Protein AF-A0A7C9PM73-F1 (afdb_monomer)

Foldseek 3Di:
DDDDDDDDPDDDDDPPDDDPPVRVCVVVVHDDDPDDDDPDPDDPDDDDPDDDDDDDDDDDDDDDDDPPPDPPPDPPPPDPVVLVVLVVLQVVLLVVLVVCLVVLLVCLQQVLVNCQVVCVVVVHDRDPCSVVSNVLSVVLNVLSVVLSVVLVVQLVVQVVVVHRRNCSSVVSVVSSVVVNVVSVVVCCVVDPVVVVVLVVDPPNDD

Structure (mmCIF, N/CA/C/O backbone):
data_AF-A0A7C9PM73-F1
#
_entry.id   AF-A0A7C9PM73-F1
#
loop_
_atom_site.group_PDB
_atom_site.id
_atom_site.type_symbol
_atom_site.label_atom_id
_atom_site.label_alt_id
_atom_site.label_comp_id
_atom_site.label_asym_id
_atom_site.label_entity_id
_atom_site.label_seq_id
_atom_site.pdbx_PDB_ins_code
_atom_site.Cartn_x
_atom_site.Cartn_y
_atom_site.Cartn_z
_atom_site.occupancy
_atom_site.B_iso_or_equiv
_atom_site.auth_seq_id
_atom_site.auth_comp_id
_atom_site.auth_asym_id
_atom_site.auth_atom_id
_atom_site.pdbx_PDB_model_num
ATOM 1 N N . MET A 1 1 ? -36.655 52.015 32.263 1.00 43.31 1 MET A N 1
ATOM 2 C CA . MET A 1 1 ? -37.581 50.959 32.722 1.00 43.31 1 MET A CA 1
ATOM 3 C C . MET A 1 1 ? -37.065 49.676 32.099 1.00 43.31 1 MET A C 1
ATOM 5 O O . MET A 1 1 ? -37.275 49.476 30.912 1.00 43.31 1 MET A O 1
ATOM 9 N N . SER A 1 2 ? -36.237 48.936 32.834 1.00 47.25 2 SER A N 1
ATOM 10 C CA . SER A 1 2 ? -35.492 47.780 32.320 1.00 47.25 2 SER A CA 1
ATOM 11 C C . SER A 1 2 ? -35.997 46.530 33.026 1.00 47.25 2 SER A C 1
ATOM 13 O O . SER A 1 2 ? -36.094 46.530 34.251 1.00 47.25 2 SER A O 1
ATOM 15 N N . ASP A 1 3 ? -36.354 45.523 32.239 1.00 51.72 3 ASP A N 1
ATOM 16 C CA . ASP A 1 3 ? -36.959 44.267 32.675 1.00 51.72 3 ASP A CA 1
ATOM 17 C C . ASP A 1 3 ? -35.886 43.308 33.238 1.00 51.72 3 ASP A C 1
ATOM 19 O O . ASP A 1 3 ? -34.911 43.016 32.534 1.00 51.72 3 ASP A O 1
ATOM 23 N N . PRO A 1 4 ? -35.972 42.868 34.508 1.00 51.12 4 PRO A N 1
ATOM 24 C CA . PRO A 1 4 ? -34.991 41.970 35.096 1.00 51.12 4 PRO A CA 1
ATOM 25 C C . PRO A 1 4 ? -35.333 40.500 34.802 1.00 51.12 4 PRO A C 1
ATOM 27 O O . PRO A 1 4 ? -36.222 39.926 35.416 1.00 51.12 4 PRO A O 1
ATOM 30 N N . GLY A 1 5 ? -34.554 39.910 33.890 1.00 55.09 5 GLY A N 1
ATOM 31 C CA . GLY A 1 5 ? -34.195 38.487 33.776 1.00 55.09 5 GLY A CA 1
ATOM 32 C C . GLY A 1 5 ? -35.157 37.439 34.344 1.00 55.09 5 GLY A C 1
ATOM 33 O O . GLY A 1 5 ? -35.104 37.106 35.527 1.00 55.09 5 GLY A O 1
ATOM 34 N N . GLU A 1 6 ? -35.930 36.820 33.456 1.00 60.84 6 GLU A N 1
ATOM 35 C CA . GLU A 1 6 ? -36.712 35.617 33.735 1.00 60.84 6 GLU A CA 1
ATOM 36 C C . GLU A 1 6 ? -35.770 34.435 34.090 1.00 60.84 6 GLU A C 1
ATOM 38 O O . GLU A 1 6 ? -34.857 34.125 33.315 1.00 60.84 6 GLU A O 1
ATOM 43 N N . PRO A 1 7 ? -35.916 33.777 35.257 1.00 54.84 7 PRO A N 1
ATOM 44 C CA . PRO A 1 7 ? -35.062 32.654 35.641 1.00 54.84 7 PRO A CA 1
ATOM 45 C C . PRO A 1 7 ? -35.359 31.408 34.793 1.00 54.84 7 PRO A C 1
ATOM 47 O O . PRO A 1 7 ? -36.500 30.958 34.738 1.00 54.84 7 PRO A O 1
ATOM 50 N N . ASP A 1 8 ? -34.326 30.812 34.183 1.00 62.78 8 ASP A N 1
ATOM 51 C CA . ASP A 1 8 ? -34.406 29.521 33.480 1.00 62.78 8 ASP A CA 1
ATOM 52 C C . ASP A 1 8 ? -34.974 28.436 34.426 1.00 62.78 8 ASP A C 1
ATOM 54 O O . ASP A 1 8 ? -34.338 28.112 35.436 1.00 62.78 8 ASP A O 1
ATOM 58 N N . PRO A 1 9 ? -36.165 27.869 34.144 1.00 57.19 9 PRO A N 1
ATOM 59 C CA . PRO A 1 9 ? -36.864 26.961 35.051 1.00 57.19 9 PRO A CA 1
ATOM 60 C C . PRO A 1 9 ? -36.272 25.547 35.079 1.00 57.19 9 PRO A C 1
ATOM 62 O O . PRO A 1 9 ? -36.854 24.656 35.698 1.00 57.19 9 PRO A O 1
ATOM 65 N N . ARG A 1 10 ? -35.146 25.291 34.402 1.00 65.19 10 ARG A N 1
ATOM 66 C CA . ARG A 1 10 ? -34.538 23.959 34.383 1.00 65.19 10 ARG A CA 1
ATOM 67 C C . ARG A 1 10 ? -33.671 23.763 35.629 1.00 65.19 10 ARG A C 1
ATOM 69 O O . ARG A 1 10 ? -32.607 24.381 35.732 1.00 65.19 10 ARG A O 1
ATOM 76 N N . PRO A 1 11 ? -34.077 22.904 36.584 1.00 69.75 11 PRO A N 1
ATOM 77 C CA . PRO A 1 11 ? -33.221 22.562 37.706 1.00 69.75 11 PRO A CA 1
ATOM 78 C C . PRO A 1 11 ? -31.898 22.006 37.179 1.00 69.75 11 PRO A C 1
ATOM 80 O O . PRO A 1 11 ? -31.853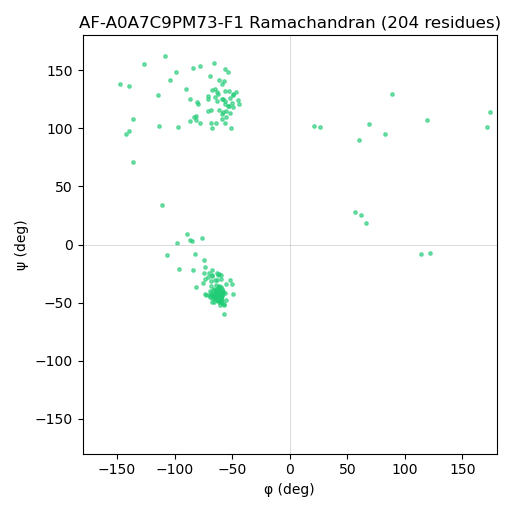 21.172 36.274 1.00 69.75 11 PRO A O 1
ATOM 83 N N . ARG A 1 12 ? -30.802 22.524 37.729 1.00 60.53 12 ARG A N 1
ATOM 84 C CA . ARG A 1 12 ? -29.444 22.131 37.352 1.00 60.53 12 ARG A CA 1
ATOM 85 C C . ARG A 1 12 ? -29.279 20.659 37.745 1.00 60.53 12 ARG A C 1
ATOM 87 O O . ARG A 1 12 ? -29.561 20.350 38.905 1.00 60.53 12 ARG A O 1
ATOM 94 N N . PRO A 1 13 ? -28.855 19.764 36.837 1.00 64.19 13 PRO A N 1
ATOM 95 C CA . PRO A 1 13 ? -28.732 18.350 37.160 1.00 64.19 13 PRO A CA 1
ATOM 96 C C . PRO A 1 13 ? -27.783 18.181 38.348 1.00 64.19 13 PRO A C 1
ATOM 98 O O . PRO A 1 13 ? -26.659 18.692 38.342 1.00 64.19 13 PRO A O 1
ATOM 101 N N . GLN A 1 14 ? -28.263 17.509 39.394 1.00 64.88 14 GLN A N 1
ATOM 102 C CA . GLN A 1 14 ? -27.433 17.175 40.542 1.00 64.88 14 GLN A CA 1
ATOM 103 C C . GLN A 1 14 ? -26.384 16.159 40.082 1.00 64.88 14 GLN A C 1
ATOM 105 O O . GLN A 1 14 ? -26.689 15.202 39.366 1.00 64.88 14 GLN A O 1
ATOM 110 N N . TYR A 1 15 ? -25.122 16.389 40.446 1.00 52.28 15 TYR A N 1
ATOM 111 C CA . TYR A 1 15 ? -24.032 15.485 40.088 1.00 52.28 15 TYR A CA 1
ATOM 112 C C . TYR A 1 15 ? -24.345 14.067 40.585 1.00 52.28 15 TYR A C 1
ATOM 114 O O . TYR A 1 15 ? -24.519 13.855 41.781 1.00 52.28 15 TYR A O 1
ATOM 122 N N . GLY A 1 16 ? -24.397 13.102 39.661 1.00 68.50 16 GLY A N 1
ATOM 123 C CA . GLY A 1 16 ? -24.616 11.684 39.969 1.00 68.50 16 GLY A CA 1
ATOM 124 C C . GLY A 1 16 ? -25.934 11.095 39.463 1.00 68.50 16 GLY A C 1
ATOM 125 O O . GLY A 1 16 ? -26.081 9.874 39.494 1.00 68.50 16 GLY A O 1
ATOM 126 N N . GLU A 1 17 ? -26.861 11.903 38.943 1.00 70.25 17 GLU A N 1
ATOM 127 C CA . GLU A 1 17 ? -28.061 11.369 38.297 1.00 70.25 17 GLU A CA 1
ATOM 128 C C . GLU A 1 17 ? -27.708 10.890 36.881 1.00 70.25 17 GLU A C 1
ATOM 130 O O . GLU A 1 17 ? -27.449 11.673 35.963 1.00 70.25 17 GLU A O 1
ATOM 135 N N . TYR A 1 18 ? -27.605 9.572 36.707 1.00 62.38 18 TYR A N 1
ATOM 136 C CA . TYR A 1 18 ? -27.427 8.992 35.382 1.00 62.38 18 TYR A CA 1
ATOM 137 C C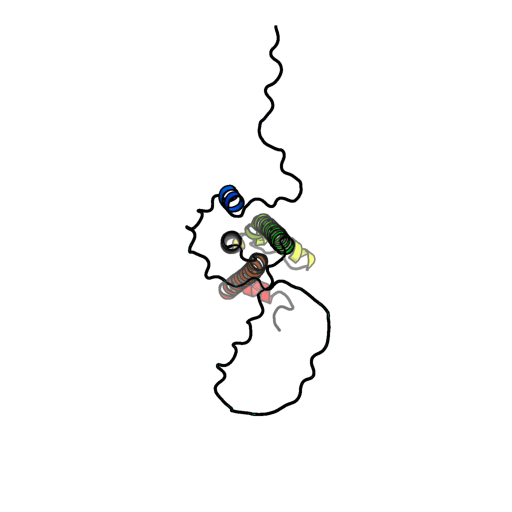 . TYR A 1 18 ? -28.658 9.316 34.538 1.00 62.38 18 TYR A C 1
ATOM 139 O O . TYR A 1 18 ? -29.779 9.068 34.977 1.00 62.38 18 TYR A O 1
ATOM 147 N N . ALA A 1 19 ? -28.445 9.812 33.312 1.00 73.62 19 ALA A N 1
ATOM 148 C CA . ALA A 1 19 ? -29.521 9.990 32.341 1.00 73.62 19 ALA A CA 1
ATOM 149 C C . ALA A 1 19 ? -30.377 8.720 32.302 1.00 73.62 19 ALA A C 1
ATOM 151 O O . ALA A 1 19 ? -29.833 7.609 32.214 1.00 73.62 19 ALA A O 1
ATOM 152 N N . SER A 1 20 ? -31.696 8.874 32.377 1.00 77.06 20 SER A N 1
ATOM 153 C CA . SER A 1 20 ? -32.595 7.726 32.368 1.00 77.06 20 SER A CA 1
ATOM 154 C C . SER A 1 20 ? -32.347 6.882 31.106 1.00 77.06 20 SER A C 1
ATOM 156 O O . SER A 1 20 ? -31.952 7.417 30.065 1.00 77.06 20 SER A O 1
ATOM 158 N N . PRO A 1 21 ? -32.583 5.558 31.127 1.00 72.75 21 PRO A N 1
ATOM 159 C CA . PRO A 1 21 ? -32.420 4.721 29.935 1.00 72.75 21 PRO A CA 1
ATOM 160 C C . PRO A 1 21 ? -33.182 5.257 28.711 1.00 72.75 21 PRO A C 1
ATOM 162 O O . PRO A 1 21 ? -32.726 5.119 27.576 1.00 72.75 21 PRO A O 1
ATOM 165 N N . ARG A 1 22 ? -34.313 5.931 28.957 1.00 72.31 22 ARG A N 1
ATOM 166 C CA . ARG A 1 22 ? -35.124 6.612 27.948 1.00 72.31 22 ARG A CA 1
ATOM 167 C C . ARG A 1 22 ? -34.410 7.826 27.348 1.00 72.31 22 ARG A C 1
ATOM 169 O O . ARG A 1 22 ? -34.379 7.967 26.128 1.00 72.31 22 ARG A O 1
ATOM 176 N N . GLU A 1 23 ? -33.802 8.672 28.173 1.00 78.25 23 GLU A N 1
ATOM 177 C CA . GLU A 1 23 ? -33.014 9.825 27.711 1.00 78.25 23 GLU A CA 1
ATOM 178 C C . GLU A 1 23 ? -31.728 9.393 27.007 1.00 78.25 23 GLU A C 1
ATOM 180 O O . GLU A 1 23 ? -31.346 9.986 26.001 1.00 78.25 23 GLU A O 1
ATOM 185 N N . GLN A 1 24 ? -31.094 8.309 27.460 1.00 76.88 24 GLN A N 1
ATOM 186 C CA . GLN A 1 24 ? -29.942 7.727 26.769 1.00 76.88 24 GLN A CA 1
ATOM 187 C C . GLN A 1 24 ? -30.311 7.196 25.378 1.00 76.88 24 GLN A C 1
ATOM 189 O O . GLN A 1 24 ? -29.529 7.345 24.436 1.00 76.88 24 GLN A O 1
ATOM 194 N N . ALA A 1 25 ? -31.488 6.579 25.231 1.00 78.12 25 ALA A N 1
ATOM 195 C CA . ALA A 1 25 ? -31.993 6.130 23.936 1.00 78.12 25 ALA A CA 1
ATOM 196 C C . ALA A 1 25 ? -32.300 7.321 23.013 1.00 78.12 25 ALA A C 1
ATOM 198 O O . ALA A 1 25 ? -31.872 7.318 21.857 1.00 78.12 25 ALA A O 1
ATOM 199 N N . ALA A 1 26 ? -32.936 8.371 23.546 1.00 79.12 26 ALA A N 1
ATOM 200 C CA . ALA A 1 26 ? -33.220 9.606 22.815 1.00 79.12 26 ALA A CA 1
ATOM 201 C C . ALA A 1 26 ? -31.935 10.316 22.348 1.00 79.12 26 ALA A C 1
ATOM 203 O O . ALA A 1 26 ? -31.826 10.677 21.178 1.00 79.12 26 ALA A O 1
ATOM 204 N N . ALA A 1 27 ? -30.919 10.423 23.213 1.00 77.12 27 ALA A N 1
ATOM 205 C CA . ALA A 1 27 ? -29.621 11.013 22.873 1.00 77.12 27 ALA A CA 1
ATOM 206 C C . ALA A 1 27 ? -28.864 10.232 21.784 1.00 77.12 27 ALA A C 1
ATOM 208 O O . ALA A 1 27 ? -28.021 10.787 21.082 1.00 77.12 27 ALA A O 1
ATOM 209 N N . ARG A 1 28 ? -29.160 8.936 21.630 1.00 77.94 28 ARG A N 1
ATOM 210 C CA . ARG A 1 28 ? -28.573 8.060 20.605 1.00 77.94 28 ARG A CA 1
ATOM 211 C C . ARG A 1 28 ? -29.458 7.894 19.365 1.00 77.94 28 ARG A C 1
ATOM 213 O O . ARG A 1 28 ? -29.078 7.137 18.474 1.00 77.94 28 ARG A O 1
ATOM 220 N N . GLY A 1 29 ? -30.618 8.555 19.306 1.00 76.12 29 GLY A N 1
ATOM 221 C CA . GLY A 1 29 ? -31.581 8.406 18.209 1.00 76.12 29 GLY A CA 1
ATOM 222 C C . GLY A 1 29 ? -32.136 6.983 18.064 1.00 76.12 29 GLY A C 1
ATOM 223 O O . GLY A 1 29 ? -32.510 6.576 16.966 1.00 76.12 29 GLY A O 1
ATOM 224 N N . LEU A 1 30 ? -32.139 6.202 19.150 1.00 75.88 30 LEU A N 1
ATOM 225 C CA . LEU A 1 30 ? -32.621 4.822 19.164 1.00 75.88 30 LEU A CA 1
ATOM 226 C C . LEU A 1 30 ? -34.123 4.795 19.499 1.00 75.88 30 LEU A C 1
ATOM 228 O O . LEU A 1 30 ? -34.535 5.449 20.461 1.00 75.88 30 LEU A O 1
ATOM 232 N N . PRO A 1 31 ? -34.949 4.024 18.767 1.00 71.44 31 PRO A N 1
ATOM 233 C CA . PRO A 1 31 ? -36.352 3.835 19.121 1.00 71.44 31 PRO A CA 1
ATOM 234 C C . PRO A 1 31 ? -36.479 3.089 20.458 1.00 71.44 31 PRO A C 1
ATOM 236 O O . PRO A 1 31 ? -35.806 2.082 20.686 1.00 71.44 31 PRO A O 1
ATOM 239 N N . TRP A 1 32 ? -37.344 3.588 21.346 1.00 67.31 32 TRP A N 1
ATOM 240 C CA . TRP A 1 32 ? -37.622 2.968 22.644 1.00 67.31 32 TRP A CA 1
ATOM 241 C C . TRP A 1 32 ? -38.623 1.808 22.482 1.00 67.31 32 TRP A C 1
ATOM 243 O O . TRP A 1 32 ? -39.721 2.047 21.971 1.00 67.31 32 TRP A O 1
ATOM 253 N N . PRO A 1 33 ? -38.290 0.567 22.889 1.00 68.69 33 PRO A N 1
ATOM 254 C CA . PRO A 1 33 ? -39.225 -0.552 22.805 1.00 68.69 33 PRO A CA 1
ATOM 255 C C . PRO A 1 33 ? -40.380 -0.391 23.814 1.00 68.69 33 PRO A C 1
ATOM 257 O O . PRO A 1 33 ? -40.158 0.116 24.918 1.00 68.69 33 PRO A O 1
ATOM 260 N N . PRO A 1 34 ? -41.615 -0.813 23.477 1.00 59.44 34 PRO A N 1
ATOM 261 C CA . PRO A 1 34 ? -42.727 -0.806 24.425 1.00 59.44 34 PRO A CA 1
ATOM 262 C C . PRO A 1 34 ? -42.412 -1.716 25.618 1.00 59.44 34 PRO A C 1
ATOM 264 O O . PRO A 1 34 ? -41.798 -2.771 25.458 1.00 59.44 34 PRO A O 1
ATOM 267 N N . ALA A 1 35 ? -42.812 -1.287 26.815 1.00 57.25 35 ALA A N 1
ATOM 268 C CA . ALA A 1 35 ? -42.586 -2.024 28.049 1.00 57.25 35 ALA A CA 1
ATOM 269 C C . ALA A 1 35 ? -43.340 -3.361 28.010 1.00 57.25 35 ALA A C 1
ATOM 271 O O . ALA A 1 35 ? -44.555 -3.400 28.179 1.00 57.25 35 ALA A O 1
ATOM 272 N N . THR A 1 36 ? -42.625 -4.460 27.791 1.00 49.75 36 THR A N 1
ATOM 273 C CA . THR A 1 36 ? -43.099 -5.780 28.199 1.00 49.75 36 THR A CA 1
ATOM 274 C C . THR A 1 36 ? -43.013 -5.832 29.719 1.00 49.75 36 THR A C 1
ATOM 276 O O . THR A 1 36 ? -41.957 -5.542 30.286 1.00 49.75 36 THR A O 1
ATOM 279 N N . GLU A 1 37 ? -44.128 -6.142 30.374 1.00 41.97 37 GLU A N 1
ATOM 280 C CA . GLU A 1 37 ? -44.218 -6.248 31.829 1.00 41.97 37 GLU A CA 1
ATOM 281 C C . GLU A 1 37 ? -43.079 -7.123 32.383 1.00 41.97 37 GLU A C 1
ATOM 283 O O . GLU A 1 37 ? -42.842 -8.230 31.883 1.00 41.97 37 GLU A O 1
ATOM 288 N N . PRO A 1 38 ? -42.333 -6.652 33.394 1.00 47.75 38 PRO A N 1
ATOM 289 C CA . PRO A 1 38 ? -41.302 -7.461 34.010 1.00 47.75 38 PRO A CA 1
ATOM 290 C C . PRO A 1 38 ? -41.972 -8.567 34.829 1.00 47.75 38 PRO A C 1
ATOM 292 O O . PRO A 1 38 ? -42.609 -8.298 35.843 1.00 47.75 38 PRO A O 1
ATOM 295 N N . THR A 1 39 ? -41.780 -9.828 34.429 1.00 42.34 39 THR A N 1
ATOM 296 C CA . THR A 1 39 ? -41.884 -10.955 35.363 1.00 42.34 39 THR A CA 1
ATOM 297 C C . THR A 1 39 ? -41.040 -10.616 36.586 1.00 42.34 39 THR A C 1
ATOM 299 O O . THR A 1 39 ? -39.830 -10.405 36.478 1.00 42.34 39 THR A O 1
ATOM 302 N N . THR A 1 40 ? -41.704 -10.537 37.734 1.00 40.81 40 THR A N 1
ATOM 303 C CA . THR A 1 40 ? -41.140 -10.290 39.056 1.00 40.81 40 THR A CA 1
ATOM 304 C C . THR A 1 40 ? -39.980 -11.253 39.299 1.00 40.81 40 THR A C 1
ATOM 306 O O . THR A 1 40 ? -40.176 -12.426 39.600 1.00 40.81 40 THR A O 1
ATOM 309 N N . ARG A 1 41 ? -38.746 -10.776 39.128 1.00 44.59 41 ARG A N 1
ATOM 310 C CA . ARG A 1 41 ? -37.560 -11.429 39.676 1.00 44.59 41 ARG A CA 1
ATOM 311 C C . ARG A 1 41 ? -37.273 -10.693 40.974 1.00 44.59 41 ARG A C 1
ATOM 313 O O . ARG A 1 41 ? -36.794 -9.562 40.942 1.00 44.59 41 ARG A O 1
ATOM 320 N N . GLU A 1 42 ? -37.678 -11.312 42.080 1.00 43.28 42 GLU A N 1
ATOM 321 C CA . GLU A 1 42 ? -37.459 -10.829 43.440 1.00 43.28 42 GLU A CA 1
ATOM 322 C C . GLU A 1 42 ? -36.023 -10.329 43.600 1.00 43.28 42 GLU A C 1
ATOM 324 O O . GLU A 1 42 ? -35.050 -11.054 43.380 1.00 43.28 42 GLU A O 1
ATOM 329 N N . ALA A 1 43 ? -35.906 -9.054 43.959 1.00 43.56 43 ALA A N 1
ATOM 330 C CA . ALA A 1 43 ? -34.663 -8.466 44.403 1.00 43.56 43 ALA A CA 1
ATOM 331 C C . ALA A 1 43 ? -34.306 -9.095 45.755 1.00 43.56 43 ALA A C 1
ATOM 333 O O . ALA A 1 43 ? -34.859 -8.732 46.791 1.00 43.56 43 ALA A O 1
ATOM 334 N N . SER A 1 44 ? -33.390 -10.061 45.749 1.00 44.12 44 SER A N 1
ATOM 335 C CA . SER A 1 44 ? -32.753 -10.538 46.973 1.00 44.12 44 SER A CA 1
ATOM 336 C C . SER A 1 44 ? -31.863 -9.414 47.510 1.00 44.12 44 SER A C 1
ATOM 338 O O . SER A 1 44 ? -30.809 -9.113 46.949 1.00 44.12 44 SER A O 1
ATOM 340 N N . SER A 1 45 ? -32.333 -8.754 48.567 1.00 42.19 45 SER A N 1
ATOM 341 C CA . SER A 1 45 ? -31.567 -7.785 49.351 1.00 42.19 45 SER A CA 1
ATOM 342 C C . SER A 1 45 ? -30.302 -8.443 49.933 1.00 42.19 45 SER A C 1
ATOM 344 O O . SER A 1 45 ? -30.391 -9.568 50.430 1.00 42.19 45 SER A O 1
ATOM 346 N N . PRO A 1 46 ? -29.130 -7.783 49.923 1.00 47.88 46 PRO A N 1
ATOM 347 C CA . PRO A 1 46 ? -27.971 -8.243 50.669 1.00 47.88 46 PRO A CA 1
ATOM 348 C C . PRO A 1 46 ? -28.105 -7.804 52.131 1.00 47.88 46 PRO A C 1
ATOM 350 O O . PRO A 1 46 ? -27.909 -6.633 52.454 1.00 47.88 46 PRO A O 1
ATOM 353 N N . SER A 1 47 ? -28.399 -8.740 53.035 1.00 41.50 47 SER A N 1
ATOM 354 C CA . SER A 1 47 ? -28.274 -8.490 54.473 1.00 41.50 47 SER A CA 1
ATOM 355 C C . SER A 1 47 ? -27.703 -9.679 55.236 1.00 41.50 47 SER A C 1
ATOM 357 O O . SER A 1 47 ? -28.175 -10.802 55.089 1.00 41.50 47 SER A O 1
ATOM 359 N N . ALA A 1 48 ? -26.779 -9.326 56.130 1.00 36.94 48 ALA A N 1
ATOM 360 C CA . ALA A 1 48 ? -26.344 -10.032 57.330 1.00 36.94 48 ALA A CA 1
ATOM 361 C C . ALA A 1 48 ? -25.303 -11.154 57.167 1.00 36.94 48 ALA A C 1
ATOM 363 O O . ALA A 1 48 ? -25.601 -12.334 57.018 1.00 36.94 48 ALA A O 1
ATOM 364 N N . TRP A 1 49 ? -24.042 -10.758 57.362 1.00 40.03 49 TRP A N 1
ATOM 365 C CA . TRP A 1 49 ? -23.110 -11.562 58.146 1.00 40.03 49 TRP A CA 1
ATOM 366 C C . TRP A 1 49 ? -23.704 -11.740 59.549 1.00 40.03 49 TRP A C 1
ATOM 368 O O . TRP A 1 49 ? -23.831 -10.760 60.280 1.00 40.03 49 TRP A O 1
ATOM 378 N N . GLY A 1 50 ? -24.098 -12.963 59.901 1.00 36.34 50 GLY A N 1
ATOM 379 C CA . GLY A 1 50 ? -24.659 -13.271 61.213 1.00 36.34 50 GLY A CA 1
ATOM 380 C C . GLY A 1 50 ? -25.216 -14.688 61.302 1.00 36.34 50 GLY A C 1
ATOM 381 O O . GLY A 1 50 ? -26.325 -14.950 60.864 1.00 36.34 50 GLY A O 1
ATOM 382 N N . GLU A 1 51 ? -24.420 -15.564 61.908 1.00 35.97 51 GLU A N 1
ATOM 383 C CA . GLU A 1 51 ? -24.856 -16.669 62.770 1.00 35.97 51 GLU A CA 1
ATOM 384 C C . GLU A 1 51 ? -25.616 -17.892 62.201 1.00 35.97 51 GLU A C 1
ATOM 386 O O . GLU A 1 51 ? -26.828 -17.937 62.040 1.00 35.97 51 GLU A O 1
ATOM 391 N N . THR A 1 52 ? -24.839 -18.976 62.085 1.00 42.59 52 THR A N 1
ATOM 392 C CA . THR A 1 52 ? -25.036 -20.226 62.846 1.00 42.59 52 THR A CA 1
ATOM 393 C C . THR A 1 52 ? -26.354 -20.989 62.684 1.00 42.59 52 THR A C 1
ATOM 395 O O . THR A 1 52 ? -27.207 -20.908 63.557 1.00 42.59 52 THR A O 1
ATOM 398 N N . LEU A 1 53 ? -26.430 -21.926 61.728 1.00 40.81 53 LEU A N 1
ATOM 399 C CA . LEU A 1 53 ? -27.234 -23.150 61.894 1.00 40.81 53 LEU A CA 1
ATOM 400 C C . LEU A 1 53 ? -26.543 -24.382 61.281 1.00 40.81 53 LEU A C 1
ATOM 402 O O . LEU A 1 53 ? -26.616 -24.661 60.089 1.00 40.81 53 LEU A O 1
ATOM 406 N N . ARG A 1 54 ? -25.825 -25.096 62.156 1.00 38.22 54 ARG A N 1
ATOM 407 C CA . ARG A 1 54 ? -25.930 -26.546 62.407 1.00 38.22 54 ARG A CA 1
ATOM 408 C C . ARG A 1 54 ? -26.576 -27.365 61.266 1.00 38.22 54 ARG A C 1
ATOM 410 O O . ARG A 1 54 ? -27.795 -27.418 61.152 1.00 38.22 54 ARG A O 1
ATOM 417 N N . GLN A 1 55 ? -25.752 -28.055 60.476 1.00 41.94 55 GLN A N 1
ATOM 418 C CA . GLN A 1 55 ? -26.188 -29.175 59.638 1.00 41.94 55 GLN A CA 1
ATOM 419 C C . GLN A 1 55 ? -26.138 -30.467 60.462 1.00 41.94 55 GLN A C 1
ATOM 421 O O . GLN A 1 55 ? -25.086 -30.812 60.991 1.00 41.94 55 GLN A O 1
ATOM 426 N N . GLU A 1 56 ? -27.255 -31.187 60.522 1.00 44.44 56 GLU A N 1
ATOM 427 C CA . GLU A 1 56 ? -27.271 -32.637 60.719 1.00 44.44 56 GLU A CA 1
ATOM 428 C C . GLU A 1 56 ? -28.103 -33.302 59.608 1.00 44.44 56 GLU A C 1
ATOM 430 O O . GLU A 1 56 ? -28.910 -32.628 58.959 1.00 44.44 56 GLU A O 1
ATOM 435 N N . PRO A 1 57 ? -27.842 -34.589 59.315 1.00 51.03 57 PRO A N 1
ATOM 436 C CA . PRO A 1 57 ? -27.991 -35.145 57.980 1.00 51.03 57 PRO A CA 1
ATOM 437 C C . PRO A 1 57 ? -29.186 -36.096 57.839 1.00 51.03 57 PRO A C 1
ATOM 439 O O . PRO A 1 57 ? -29.638 -36.712 58.797 1.00 51.03 57 PRO A O 1
ATOM 442 N N . GLY A 1 58 ? -29.577 -36.332 56.585 1.00 36.09 58 GLY A N 1
ATOM 443 C CA . GLY A 1 58 ? -30.134 -37.618 56.171 1.00 36.09 58 GLY A CA 1
ATOM 444 C C . GLY A 1 58 ? -31.553 -37.577 55.621 1.00 36.09 58 GLY A C 1
ATOM 445 O O . GLY A 1 58 ? -32.510 -37.490 56.372 1.00 36.09 58 GLY A O 1
ATOM 446 N N . SER A 1 59 ? -31.665 -37.757 54.304 1.00 41.34 59 SER A N 1
ATOM 447 C CA . SER A 1 59 ? -32.422 -38.860 53.684 1.00 41.34 59 SER A CA 1
ATOM 448 C C . SER A 1 59 ? -32.445 -38.639 52.172 1.00 41.34 59 SER A C 1
ATOM 450 O O . SER A 1 59 ? -32.981 -37.646 51.686 1.00 41.34 59 SER A O 1
ATOM 452 N N . GLY A 1 60 ? -31.787 -39.535 51.438 1.00 38.38 60 GLY A N 1
ATOM 453 C 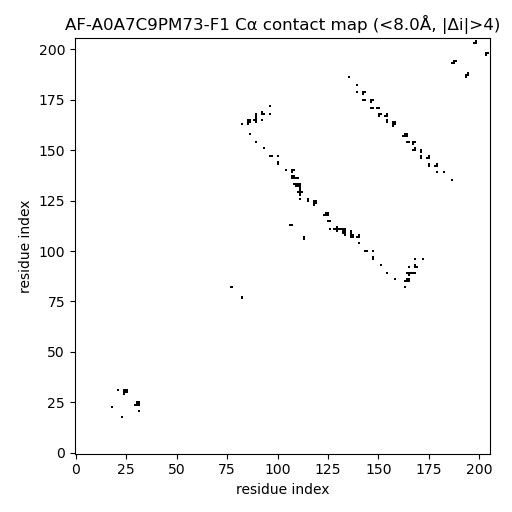CA . GLY A 1 60 ? -31.615 -39.432 49.997 1.00 38.38 60 GLY A CA 1
ATOM 454 C C . GLY A 1 60 ? -32.845 -39.837 49.190 1.00 38.38 60 GLY A C 1
ATOM 455 O O . GLY A 1 60 ? -33.607 -40.717 49.581 1.00 38.38 60 GLY A O 1
ATOM 456 N N . MET A 1 61 ? -32.940 -39.264 47.990 1.00 40.81 61 MET A N 1
ATOM 457 C CA . MET A 1 61 ? -33.451 -39.956 46.809 1.00 40.81 61 MET A CA 1
ATOM 458 C C . MET A 1 61 ? -32.726 -39.422 45.552 1.00 40.81 61 MET A C 1
ATOM 460 O O . MET A 1 61 ? -32.488 -38.213 45.482 1.00 40.81 61 MET A O 1
ATOM 464 N N . PRO A 1 62 ? -32.323 -40.269 44.581 1.00 49.25 62 PRO A N 1
ATOM 465 C CA . PRO A 1 62 ? -31.495 -39.858 43.445 1.00 49.25 62 PRO A CA 1
ATOM 466 C C . PRO A 1 62 ? -32.266 -39.712 42.116 1.00 49.25 62 PRO A C 1
ATOM 468 O O . PRO A 1 62 ? -33.062 -40.571 41.758 1.00 49.25 62 PRO A O 1
ATOM 471 N N . GLY A 1 63 ? -31.900 -38.685 41.334 1.00 40.44 63 GLY A N 1
ATOM 472 C CA . GLY A 1 63 ? -32.130 -38.571 39.879 1.00 40.44 63 GLY A CA 1
ATOM 473 C C . GLY A 1 63 ? -33.472 -37.932 39.482 1.00 40.44 63 GLY A C 1
ATOM 474 O O . GLY A 1 63 ? -34.514 -38.326 39.970 1.00 40.44 63 GLY A O 1
ATOM 475 N N . ALA A 1 64 ? -33.567 -36.930 38.606 1.00 45.31 64 ALA A N 1
ATOM 476 C CA . ALA A 1 64 ? -32.717 -36.581 37.476 1.00 45.31 64 ALA A CA 1
ATOM 477 C C . ALA A 1 64 ? -32.446 -35.066 37.433 1.00 45.31 64 ALA A C 1
ATOM 479 O O . ALA A 1 64 ? -33.307 -34.257 37.083 1.00 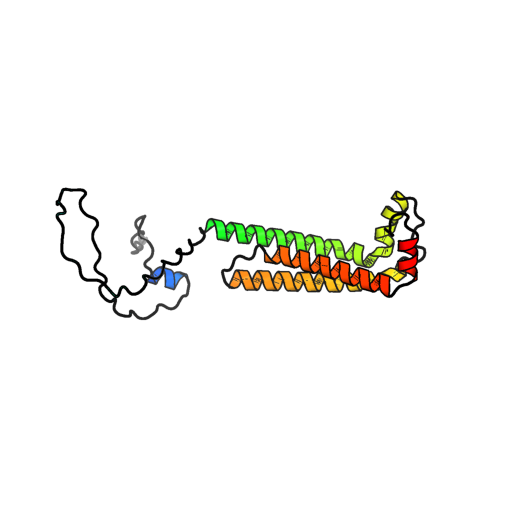45.31 64 ALA A O 1
ATOM 480 N N . GLY A 1 65 ? -31.214 -34.683 37.769 1.00 44.06 65 GLY A N 1
ATOM 481 C CA . GLY A 1 65 ? -30.710 -33.343 37.511 1.00 44.06 65 GLY A CA 1
ATOM 482 C C . GLY A 1 65 ? -30.540 -33.150 36.009 1.00 44.06 65 GLY A C 1
ATOM 483 O O . GLY A 1 65 ? -29.720 -33.811 35.376 1.00 44.06 65 GLY A O 1
ATOM 484 N N . ARG A 1 66 ? -31.311 -32.224 35.438 1.00 50.91 66 ARG A N 1
ATOM 485 C CA . ARG A 1 66 ? -30.986 -31.595 34.155 1.00 50.91 66 ARG A CA 1
ATOM 486 C C . ARG A 1 66 ? -29.527 -31.131 34.249 1.00 50.91 66 ARG A C 1
ATOM 488 O O . ARG A 1 66 ? -29.216 -30.465 35.238 1.00 50.91 66 ARG A O 1
ATOM 495 N N . PRO A 1 67 ? -28.628 -31.465 33.304 1.00 48.19 67 PRO A N 1
ATOM 496 C CA . PRO A 1 67 ? -27.263 -30.977 33.382 1.00 48.19 67 PRO A CA 1
ATOM 497 C C . PRO A 1 67 ? -27.336 -29.454 33.414 1.00 48.19 67 PRO A C 1
ATOM 499 O O . PRO A 1 67 ? -27.830 -28.824 32.475 1.00 48.19 67 PRO A O 1
ATOM 502 N N . ALA A 1 68 ? -26.929 -28.882 34.547 1.00 56.16 68 ALA A N 1
ATOM 503 C CA . ALA A 1 68 ? -26.716 -27.461 34.684 1.00 56.16 68 ALA A CA 1
ATOM 504 C C . ALA A 1 68 ? -25.703 -27.103 33.600 1.00 56.16 68 ALA A C 1
ATOM 506 O O . ALA A 1 68 ? -24.530 -27.472 33.689 1.00 56.16 68 ALA A O 1
ATOM 507 N N . GLY A 1 69 ? -26.190 -26.482 32.524 1.00 50.91 69 GLY A N 1
ATOM 508 C CA . GLY A 1 69 ? -25.331 -25.959 31.480 1.00 50.91 69 GLY A CA 1
ATOM 509 C C . GLY A 1 69 ? -24.271 -25.120 32.170 1.00 50.91 69 GLY A C 1
ATOM 510 O O . GLY A 1 69 ? -24.612 -24.213 32.930 1.00 50.91 69 GLY A O 1
ATOM 511 N N . HIS A 1 70 ? -23.002 -25.477 31.971 1.00 53.44 70 HIS A N 1
ATOM 512 C CA . HIS A 1 70 ? -21.897 -24.633 32.396 1.00 53.44 70 HIS A CA 1
ATOM 513 C C . HIS A 1 70 ? -22.224 -23.200 31.972 1.00 53.44 70 HIS A C 1
ATOM 515 O O . HIS A 1 70 ? -22.513 -22.994 30.786 1.00 53.44 70 HIS A O 1
ATOM 521 N N . PRO A 1 71 ? -22.233 -22.224 32.900 1.00 58.12 71 PRO A N 1
ATOM 522 C CA . PRO A 1 71 ? -22.360 -20.834 32.517 1.00 58.12 71 PRO A CA 1
ATOM 523 C C . PRO A 1 71 ? -21.231 -20.569 31.528 1.00 58.12 71 PRO A C 1
ATOM 525 O O . PRO A 1 71 ? -20.055 -20.607 31.892 1.00 58.12 71 PRO A O 1
ATOM 528 N N . LEU A 1 72 ? -21.578 -20.380 30.253 1.00 63.44 72 LEU A N 1
ATOM 529 C CA . LEU A 1 72 ? -20.625 -19.890 29.271 1.00 63.44 72 LEU A CA 1
ATOM 530 C C . LEU A 1 72 ? -20.029 -18.621 29.885 1.00 63.44 72 LEU A C 1
ATOM 532 O O . LEU A 1 72 ? -20.812 -17.760 30.303 1.00 63.44 72 LEU A O 1
ATOM 536 N N . PRO A 1 73 ? -18.694 -18.506 30.004 1.00 59.06 73 PRO A N 1
ATOM 537 C CA . PRO A 1 73 ? -18.084 -17.357 30.647 1.00 59.06 73 PRO A CA 1
ATOM 538 C C . PRO A 1 73 ? -18.635 -16.104 29.978 1.00 59.06 73 PRO A C 1
ATOM 540 O O . PRO A 1 73 ? -18.531 -15.942 28.756 1.00 59.06 73 PRO A O 1
ATOM 543 N N . ALA A 1 74 ? -19.296 -15.263 30.778 1.00 59.72 74 ALA A N 1
ATOM 544 C CA . ALA A 1 74 ? -19.819 -13.991 30.327 1.00 59.72 74 ALA A CA 1
ATOM 545 C C . ALA A 1 74 ? -18.660 -13.257 29.656 1.00 59.72 74 ALA A C 1
ATOM 547 O O . ALA A 1 74 ? -17.652 -12.959 30.296 1.00 59.72 74 ALA A O 1
ATOM 548 N N . ARG A 1 75 ? -18.757 -13.054 28.337 1.00 58.81 75 ARG A N 1
ATOM 549 C CA . ARG A 1 75 ? -17.723 -12.354 27.576 1.00 58.81 75 ARG A CA 1
ATOM 550 C C . ARG A 1 75 ? -17.603 -10.970 28.188 1.00 58.81 75 ARG A C 1
ATOM 552 O O . ARG A 1 75 ? -18.513 -10.161 28.027 1.00 58.81 75 ARG A O 1
ATOM 559 N N . THR A 1 76 ? -16.509 -10.729 28.902 1.00 59.19 76 THR A N 1
ATOM 560 C CA . THR A 1 76 ? -16.249 -9.454 29.558 1.00 59.19 76 THR A CA 1
ATOM 561 C C . THR A 1 76 ? -16.376 -8.362 28.498 1.00 59.19 76 THR A C 1
ATOM 563 O O . THR A 1 76 ? -15.670 -8.432 27.481 1.00 59.19 76 THR A O 1
ATOM 566 N N . PRO A 1 77 ? -17.302 -7.398 28.649 1.00 57.59 77 PRO A N 1
ATOM 567 C CA . PRO A 1 77 ? -17.368 -6.287 27.722 1.00 57.59 77 PRO A CA 1
ATOM 568 C C . PRO A 1 77 ? -16.011 -5.592 27.773 1.00 57.59 77 PRO A C 1
ATOM 570 O O . PRO A 1 77 ? -15.508 -5.255 28.844 1.00 57.59 77 PRO A O 1
ATOM 573 N N . LEU A 1 78 ? -15.379 -5.446 26.610 1.00 59.91 78 LEU A N 1
ATOM 574 C CA . LEU A 1 78 ? -14.159 -4.657 26.496 1.00 59.91 78 LEU A CA 1
ATOM 575 C C . LEU A 1 78 ? -14.428 -3.284 27.094 1.00 59.91 78 LEU A C 1
ATOM 577 O O . LEU A 1 78 ? -15.429 -2.654 26.749 1.00 59.91 78 LEU A O 1
ATOM 581 N N . SER A 1 79 ? -13.525 -2.823 27.954 1.00 67.12 79 SER A N 1
ATOM 582 C CA . SER A 1 79 ? -13.564 -1.447 28.428 1.00 67.12 79 SER A CA 1
ATOM 583 C C . SER A 1 79 ? -13.586 -0.493 27.228 1.00 67.12 79 SER A C 1
ATOM 585 O O . SER A 1 79 ? -13.016 -0.777 26.167 1.00 67.12 79 SER A O 1
ATOM 587 N N . SER A 1 80 ? -14.242 0.656 27.386 1.00 66.56 80 SER A N 1
ATOM 588 C CA . SER A 1 80 ? -14.270 1.726 26.377 1.00 66.56 80 SER A CA 1
ATOM 589 C C . SER A 1 80 ? -12.862 2.090 25.880 1.00 66.56 80 SER A C 1
ATOM 591 O O . SER A 1 80 ? -12.672 2.338 24.688 1.00 66.56 80 SER A O 1
ATOM 593 N N . ALA A 1 81 ? -11.863 2.012 26.767 1.00 70.50 81 ALA A N 1
ATOM 594 C CA . ALA A 1 81 ? -10.447 2.188 26.460 1.00 70.50 81 ALA A CA 1
ATOM 595 C C . ALA A 1 81 ? -9.916 1.184 25.414 1.00 70.50 81 ALA A C 1
ATOM 597 O O . ALA A 1 81 ? -9.192 1.578 24.501 1.00 70.50 81 ALA A O 1
ATOM 598 N N . GLY A 1 82 ? -10.319 -0.092 25.478 1.00 74.06 82 GLY A N 1
ATOM 599 C CA . GLY A 1 82 ? -9.900 -1.118 24.514 1.00 74.06 82 GLY A CA 1
ATOM 600 C C . GLY A 1 82 ? -10.470 -0.908 23.106 1.00 74.06 82 GLY A C 1
ATOM 601 O O . GLY A 1 82 ? -9.808 -1.213 22.116 1.00 74.06 82 GLY A O 1
ATOM 602 N N . LEU A 1 83 ? -11.676 -0.340 22.999 1.00 73.25 83 LEU A N 1
ATOM 603 C CA . LEU A 1 83 ? -12.280 0.026 21.711 1.00 73.25 83 LEU A CA 1
ATOM 604 C C . LEU A 1 83 ? -11.644 1.289 21.110 1.00 73.25 83 LEU A C 1
ATOM 606 O O . LEU A 1 83 ? -11.543 1.400 19.889 1.00 73.25 83 LEU A O 1
ATOM 610 N N . PHE A 1 84 ? -11.209 2.235 21.946 1.00 76.62 84 PHE A N 1
ATOM 611 C CA . PHE A 1 84 ? -10.484 3.423 21.493 1.00 76.62 84 PHE A CA 1
ATOM 612 C C . PHE A 1 84 ? -9.080 3.072 20.983 1.00 76.62 84 PHE A C 1
ATOM 614 O O . PHE A 1 84 ? -8.710 3.486 19.883 1.00 76.62 84 PHE A O 1
ATOM 621 N N . ALA A 1 85 ? -8.343 2.235 21.722 1.00 82.25 85 ALA A N 1
ATOM 622 C CA . ALA A 1 85 ? -7.036 1.738 21.300 1.00 82.25 85 ALA A CA 1
ATOM 623 C C . ALA A 1 85 ? -7.112 0.976 19.962 1.00 82.25 85 ALA A C 1
ATOM 625 O O . ALA A 1 85 ? -6.315 1.240 19.066 1.00 82.25 85 ALA A O 1
ATOM 626 N N . ASP A 1 86 ? -8.116 0.106 19.775 1.00 83.44 86 ASP A N 1
ATOM 627 C CA . ASP A 1 86 ? -8.350 -0.606 18.504 1.00 83.44 86 ASP A CA 1
ATOM 628 C C . ASP A 1 86 ? -8.518 0.358 17.317 1.00 83.44 86 ASP A C 1
ATOM 630 O O . ASP A 1 86 ? -7.950 0.138 16.245 1.00 83.44 86 ASP A O 1
ATOM 634 N N . ARG A 1 87 ? -9.254 1.459 17.510 1.00 83.25 87 ARG A N 1
ATOM 635 C CA . ARG A 1 87 ? -9.479 2.470 16.466 1.00 83.25 87 ARG A CA 1
ATOM 636 C C . ARG A 1 87 ? -8.220 3.266 16.145 1.00 83.25 87 ARG A C 1
ATOM 638 O O . ARG A 1 87 ? -7.950 3.468 14.964 1.00 83.25 87 ARG A O 1
ATOM 645 N N . LEU A 1 88 ? -7.457 3.684 17.158 1.00 88.00 88 LEU A N 1
ATOM 646 C CA . LEU A 1 88 ? -6.184 4.382 16.953 1.00 88.00 88 LEU A CA 1
ATOM 647 C C . LEU A 1 88 ? -5.182 3.504 16.201 1.00 88.00 88 LEU A C 1
ATOM 649 O O . LEU A 1 88 ? -4.616 3.949 15.207 1.00 88.00 88 LEU A O 1
ATOM 653 N N . VAL A 1 89 ? -5.019 2.246 16.621 1.00 89.31 89 VAL A N 1
ATOM 654 C CA . VAL A 1 89 ? -4.115 1.290 15.962 1.00 89.31 89 VAL A CA 1
ATOM 655 C C . VAL A 1 89 ? -4.558 1.027 14.525 1.00 89.31 89 VAL A C 1
ATOM 657 O O . VAL A 1 89 ? -3.739 1.082 13.612 1.00 89.31 89 VAL A O 1
ATOM 660 N N . THR A 1 90 ? -5.855 0.8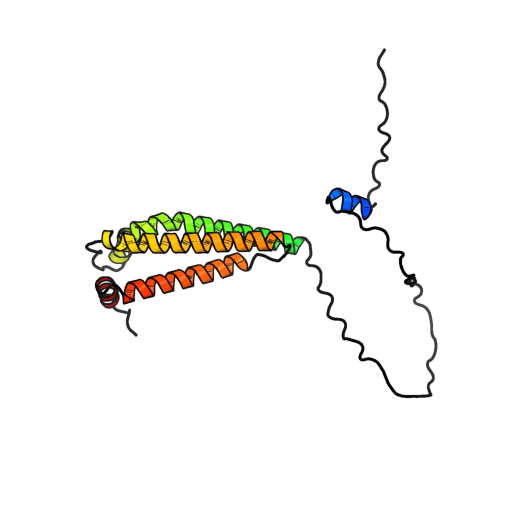02 14.295 1.00 89.81 90 THR A N 1
ATOM 661 C CA . THR A 1 90 ? -6.387 0.611 12.936 1.00 89.81 90 THR A CA 1
ATOM 662 C C . THR A 1 90 ? -6.148 1.846 12.067 1.00 89.81 90 THR A C 1
ATOM 664 O O . THR A 1 90 ? -5.710 1.710 10.929 1.00 89.81 90 THR A O 1
ATOM 667 N N . GLY A 1 91 ? -6.413 3.046 12.594 1.00 88.25 91 GLY A N 1
ATOM 668 C CA . GLY A 1 91 ? -6.192 4.306 11.884 1.00 88.25 91 GLY A CA 1
ATOM 669 C C . GLY A 1 91 ? -4.721 4.529 11.542 1.00 88.25 91 GLY A C 1
ATOM 670 O O . GLY A 1 91 ? -4.411 4.875 10.406 1.00 88.25 91 GLY A O 1
ATOM 671 N N . PHE A 1 92 ? -3.820 4.252 12.485 1.00 92.62 92 PHE A N 1
ATOM 672 C CA . PHE A 1 92 ? -2.377 4.338 12.273 1.00 92.62 92 PHE A CA 1
ATOM 673 C C . PHE A 1 92 ? -1.891 3.344 11.212 1.00 92.62 92 PHE A C 1
ATOM 675 O O . PHE A 1 92 ? -1.190 3.738 10.286 1.00 92.62 92 PHE A O 1
ATOM 682 N N . LEU A 1 93 ? -2.311 2.076 11.292 1.00 91.31 93 LEU A N 1
ATOM 683 C CA . LEU A 1 93 ? -1.952 1.057 10.300 1.00 91.31 93 LEU A CA 1
ATOM 684 C C . LEU A 1 93 ? -2.488 1.397 8.906 1.00 91.31 93 LEU A C 1
ATOM 686 O O . LEU A 1 93 ? -1.788 1.189 7.919 1.00 91.31 93 LEU A O 1
ATOM 690 N N . LEU A 1 94 ? -3.709 1.934 8.814 1.00 92.69 94 LEU A N 1
ATOM 691 C CA . LEU A 1 94 ? -4.259 2.401 7.544 1.00 92.69 94 LEU A CA 1
ATOM 692 C C . LEU A 1 94 ? -3.476 3.598 7.012 1.00 92.69 94 LEU A C 1
ATOM 694 O O . LEU A 1 94 ? -3.132 3.587 5.841 1.00 92.69 94 LEU A O 1
ATOM 698 N N . ALA A 1 95 ? -3.141 4.584 7.846 1.00 92.81 95 ALA A N 1
ATOM 699 C CA . ALA A 1 95 ? -2.329 5.726 7.430 1.00 92.81 95 ALA A CA 1
ATOM 700 C C . ALA A 1 95 ? -0.946 5.284 6.931 1.00 92.81 95 ALA A C 1
ATOM 702 O O . ALA A 1 95 ? -0.510 5.725 5.869 1.00 92.81 95 ALA A O 1
ATOM 703 N N . LEU A 1 96 ? -0.295 4.363 7.646 1.00 91.94 96 LEU A N 1
ATOM 704 C CA . LEU A 1 96 ? 0.975 3.774 7.232 1.00 91.94 96 LEU A CA 1
ATOM 705 C C . LEU A 1 96 ? 0.839 3.049 5.886 1.00 91.94 96 LEU A C 1
ATOM 707 O O . LEU A 1 96 ? 1.656 3.257 4.993 1.00 91.94 96 LEU A O 1
ATOM 711 N N . ALA A 1 97 ? -0.213 2.243 5.717 1.00 90.31 97 ALA A N 1
ATOM 712 C CA . ALA A 1 97 ? -0.492 1.551 4.463 1.00 90.31 97 ALA A CA 1
ATOM 713 C C . ALA A 1 97 ? -0.765 2.528 3.310 1.00 90.31 97 ALA A C 1
ATOM 715 O O . ALA A 1 97 ? -0.274 2.309 2.204 1.00 90.31 97 ALA A O 1
ATOM 716 N N . THR A 1 98 ? -1.495 3.617 3.561 1.00 93.88 98 THR A N 1
ATOM 717 C CA . THR A 1 98 ? -1.733 4.686 2.584 1.00 93.88 98 THR A CA 1
ATOM 718 C C . THR A 1 98 ? -0.428 5.321 2.150 1.00 93.88 98 THR A C 1
ATOM 720 O O . THR A 1 98 ? -0.172 5.404 0.953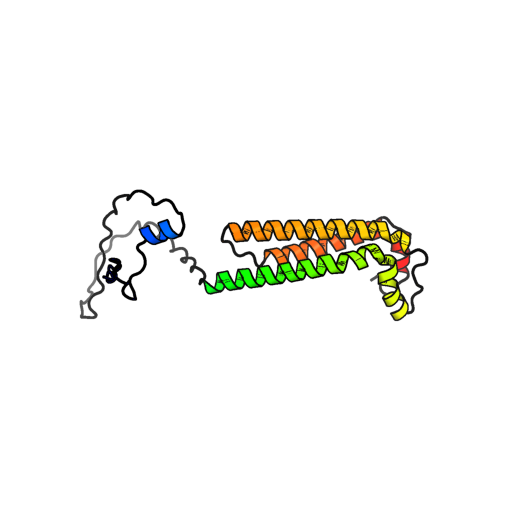 1.00 93.88 98 THR A O 1
ATOM 723 N N . ILE A 1 99 ? 0.399 5.743 3.115 1.00 94.75 99 ILE A N 1
ATOM 724 C CA . ILE A 1 99 ? 1.696 6.362 2.841 1.00 94.75 99 ILE A CA 1
ATOM 725 C C . ILE A 1 99 ? 2.526 5.398 2.001 1.00 94.75 99 ILE A C 1
ATOM 727 O O . ILE A 1 99 ? 2.921 5.772 0.906 1.00 94.75 99 ILE A O 1
ATOM 731 N N . ASN A 1 100 ? 2.673 4.145 2.439 1.00 91.69 100 ASN A N 1
ATOM 732 C CA . ASN A 1 100 ? 3.449 3.135 1.723 1.00 91.69 100 ASN A CA 1
ATOM 733 C C . ASN A 1 100 ? 2.932 2.880 0.297 1.00 91.69 100 ASN A C 1
ATOM 735 O O . ASN A 1 100 ? 3.723 2.762 -0.635 1.00 91.69 100 ASN A O 1
ATOM 739 N N . THR A 1 101 ? 1.610 2.826 0.112 1.00 92.31 101 THR A N 1
ATOM 740 C CA . THR A 1 101 ? 0.993 2.621 -1.208 1.00 92.31 101 THR A CA 1
ATOM 741 C C . THR A 1 101 ? 1.286 3.808 -2.116 1.00 92.31 101 THR A C 1
ATOM 743 O O . THR A 1 101 ? 1.779 3.620 -3.220 1.00 92.31 101 THR A O 1
ATOM 746 N N . VAL A 1 102 ? 1.050 5.035 -1.642 1.00 94.94 102 VAL A N 1
ATOM 747 C CA . VAL A 1 102 ? 1.249 6.256 -2.435 1.00 94.94 102 VAL A CA 1
ATOM 748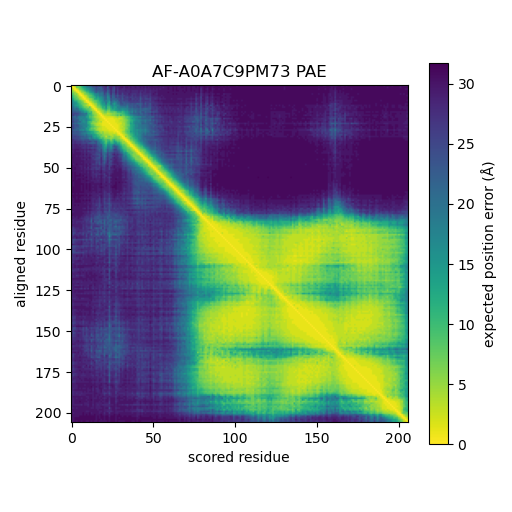 C C . VAL A 1 102 ? 2.725 6.468 -2.766 1.00 94.94 102 VAL A C 1
ATOM 750 O O . VAL A 1 102 ? 3.059 6.714 -3.923 1.00 94.94 102 VAL A O 1
ATOM 753 N N . THR A 1 103 ? 3.620 6.321 -1.785 1.00 94.62 103 THR A N 1
ATOM 754 C CA . THR A 1 103 ? 5.068 6.463 -2.004 1.00 94.62 103 THR A CA 1
ATOM 755 C C . THR A 1 103 ? 5.634 5.347 -2.874 1.00 94.62 103 THR A C 1
ATOM 757 O O . THR A 1 103 ? 6.638 5.558 -3.546 1.00 94.62 103 THR A O 1
ATOM 760 N N . GLY A 1 104 ? 4.998 4.174 -2.882 1.00 90.44 104 GLY A N 1
ATOM 761 C CA . GLY A 1 104 ? 5.399 3.037 -3.703 1.00 90.44 104 GLY A CA 1
ATOM 762 C C . GLY A 1 104 ? 5.056 3.186 -5.186 1.00 90.44 104 GLY A C 1
ATOM 763 O O . GLY A 1 104 ? 5.745 2.592 -6.009 1.00 90.44 104 GLY A O 1
ATOM 764 N N . ILE A 1 105 ? 4.050 3.991 -5.558 1.00 93.06 105 ILE A N 1
ATOM 765 C CA . ILE A 1 105 ? 3.592 4.098 -6.958 1.00 93.06 105 ILE A CA 1
ATOM 766 C C . ILE A 1 105 ? 4.721 4.544 -7.889 1.00 93.06 105 ILE A C 1
ATOM 768 O O . ILE A 1 105 ? 4.952 3.898 -8.905 1.00 93.06 105 ILE A O 1
ATOM 772 N N . GLY A 1 106 ? 5.436 5.619 -7.547 1.00 93.00 106 GLY A N 1
ATOM 773 C CA . GLY A 1 106 ? 6.519 6.149 -8.383 1.00 93.00 106 GLY A CA 1
ATOM 774 C C . GLY A 1 106 ? 7.602 5.102 -8.669 1.00 93.00 106 GLY A C 1
ATOM 775 O O . GLY A 1 106 ? 7.773 4.740 -9.831 1.00 93.00 106 GLY A O 1
ATOM 776 N N . PRO A 1 107 ? 8.266 4.554 -7.632 1.00 90.88 107 PRO A N 1
ATOM 777 C CA . PRO A 1 107 ? 9.263 3.497 -7.788 1.00 90.88 107 PRO A CA 1
ATOM 778 C C . PRO A 1 107 ? 8.752 2.258 -8.525 1.00 90.88 107 PRO A C 1
ATOM 780 O O . PRO A 1 107 ? 9.521 1.636 -9.248 1.00 90.88 107 PRO A O 1
ATOM 783 N N . LEU A 1 108 ? 7.474 1.894 -8.357 1.00 89.25 108 LEU A N 1
ATOM 784 C CA . LEU A 1 108 ? 6.874 0.777 -9.087 1.00 89.25 108 LEU A CA 1
ATOM 785 C C . LEU A 1 108 ? 6.745 1.082 -10.586 1.00 89.25 108 LEU A C 1
ATOM 787 O O . LEU A 1 108 ? 7.073 0.238 -11.413 1.00 89.25 108 LEU A O 1
ATOM 791 N N . LEU A 1 109 ? 6.311 2.289 -10.951 1.00 92.75 109 LEU A N 1
ATOM 792 C CA . LEU A 1 109 ? 6.215 2.709 -12.353 1.00 92.75 109 LEU A CA 1
ATOM 793 C C . LEU A 1 109 ? 7.589 2.923 -13.003 1.00 92.75 109 LEU A C 1
ATOM 795 O O . LEU A 1 109 ? 7.709 2.792 -14.217 1.00 92.75 109 LEU A O 1
ATOM 799 N N . SER A 1 110 ? 8.624 3.202 -12.210 1.00 89.69 110 SER A N 1
ATOM 800 C CA . SER A 1 110 ? 10.010 3.338 -12.661 1.00 89.69 110 SER A CA 1
ATOM 801 C C . SER A 1 110 ? 10.914 2.198 -12.176 1.00 89.69 110 SER A C 1
ATOM 803 O O . SER A 1 110 ? 12.095 2.423 -11.923 1.00 89.69 110 SER A O 1
ATOM 805 N N . ILE A 1 111 ? 10.394 0.964 -12.061 1.00 84.69 111 ILE A N 1
ATOM 806 C CA . ILE A 1 111 ? 11.135 -0.200 -11.521 1.00 84.69 111 ILE A CA 1
ATOM 807 C C . ILE A 1 111 ? 12.521 -0.367 -12.150 1.00 84.69 111 ILE A C 1
ATOM 809 O O . ILE A 1 111 ? 13.491 -0.618 -11.433 1.00 84.69 111 ILE A O 1
ATOM 813 N N . GLY A 1 112 ? 12.623 -0.202 -13.473 1.00 82.81 112 GLY A N 1
ATOM 814 C CA . GLY A 1 112 ? 13.891 -0.329 -14.188 1.00 82.81 112 GLY A CA 1
ATOM 815 C C . GLY A 1 112 ? 14.941 0.688 -13.738 1.00 82.81 112 GLY A C 1
ATOM 816 O O . GLY A 1 112 ? 16.111 0.340 -13.598 1.00 82.81 112 GLY A O 1
ATOM 817 N N . ASP A 1 113 ? 14.529 1.914 -13.418 1.00 87.31 113 ASP A N 1
ATOM 818 C CA . ASP A 1 113 ? 15.418 2.943 -12.876 1.00 87.31 113 ASP A CA 1
ATOM 819 C C . ASP A 1 113 ? 15.647 2.773 -11.373 1.00 87.31 113 ASP A C 1
ATOM 821 O O . ASP A 1 113 ? 16.757 2.990 -10.883 1.00 87.31 113 ASP A O 1
ATOM 825 N N . ALA A 1 114 ? 14.619 2.349 -10.637 1.00 86.69 114 ALA A N 1
ATOM 826 C CA . ALA A 1 114 ? 14.653 2.195 -9.187 1.00 86.69 114 ALA A CA 1
ATOM 827 C C . ALA A 1 114 ? 15.644 1.112 -8.729 1.00 86.69 114 ALA A C 1
ATOM 829 O O . ALA A 1 114 ? 16.228 1.230 -7.649 1.00 86.69 114 ALA A O 1
ATOM 830 N N . ILE A 1 115 ? 15.870 0.077 -9.545 1.00 84.50 115 ILE A N 1
ATOM 831 C CA . ILE A 1 115 ? 16.799 -1.016 -9.224 1.00 84.50 115 ILE A CA 1
ATOM 832 C C . ILE A 1 115 ? 18.260 -0.695 -9.585 1.00 84.50 115 ILE A C 1
ATOM 834 O O . ILE A 1 115 ? 19.184 -1.254 -8.989 1.00 84.50 115 ILE A O 1
ATOM 838 N N . ASN A 1 116 ? 18.504 0.249 -10.500 1.00 86.50 116 ASN A N 1
ATOM 839 C CA . ASN A 1 116 ? 19.850 0.583 -10.978 1.00 86.50 116 ASN A CA 1
ATOM 840 C C . ASN A 1 116 ? 20.822 1.046 -9.870 1.00 86.50 116 ASN A C 1
ATOM 842 O O . ASN A 1 116 ? 21.975 0.604 -9.886 1.00 86.50 116 ASN A O 1
ATOM 846 N N . PRO A 1 117 ? 20.427 1.880 -8.883 1.00 90.06 117 PRO A N 1
ATOM 847 C CA . PRO A 1 117 ? 21.290 2.216 -7.750 1.00 90.06 117 PRO A CA 1
ATOM 848 C C . PRO A 1 117 ? 21.738 0.987 -6.949 1.00 90.06 117 PRO A C 1
ATOM 850 O O . PRO A 1 117 ? 22.905 0.900 -6.568 1.00 90.06 117 PRO A O 1
ATOM 853 N N . ALA A 1 118 ? 20.839 0.019 -6.740 1.00 84.50 118 ALA A N 1
ATOM 854 C CA . ALA A 1 118 ? 21.153 -1.219 -6.032 1.00 84.50 118 ALA A CA 1
ATOM 855 C C . ALA A 1 118 ? 22.111 -2.104 -6.844 1.00 84.50 118 ALA A C 1
ATOM 857 O O . ALA A 1 118 ? 23.101 -2.588 -6.298 1.00 84.50 118 ALA A O 1
ATOM 858 N N . LEU A 1 119 ? 21.887 -2.244 -8.157 1.00 85.06 119 LEU A N 1
ATOM 859 C CA . LEU A 1 119 ? 22.797 -2.976 -9.048 1.00 85.06 119 LEU A CA 1
ATOM 860 C C . LEU A 1 119 ? 24.202 -2.364 -9.044 1.00 85.06 119 LEU A C 1
ATOM 862 O O . LEU A 1 119 ? 25.183 -3.090 -8.896 1.00 85.06 119 LEU A O 1
ATOM 866 N N . ARG A 1 120 ? 24.310 -1.030 -9.099 1.00 89.50 120 ARG A N 1
ATOM 867 C CA . ARG A 1 120 ? 25.598 -0.322 -8.997 1.00 89.50 120 ARG A CA 1
ATOM 868 C C . ARG A 1 120 ? 26.285 -0.563 -7.655 1.00 89.50 120 ARG A C 1
ATOM 870 O O . ARG A 1 120 ? 27.489 -0.812 -7.637 1.00 89.50 120 ARG A O 1
ATOM 877 N N . ALA A 1 121 ? 25.539 -0.521 -6.549 1.00 91.62 121 ALA A N 1
ATOM 878 C CA . ALA A 1 121 ? 26.075 -0.813 -5.218 1.00 91.62 121 ALA A CA 1
ATOM 879 C C . ALA A 1 121 ? 26.610 -2.254 -5.119 1.00 91.62 121 ALA A C 1
ATOM 881 O O . ALA A 1 121 ? 27.642 -2.491 -4.494 1.00 91.62 121 ALA A O 1
ATOM 882 N N . LEU A 1 122 ? 25.951 -3.195 -5.799 1.00 89.62 122 LEU A N 1
ATOM 883 C CA . LEU A 1 122 ? 26.359 -4.597 -5.906 1.00 89.62 122 LEU A CA 1
ATOM 884 C C . LEU A 1 122 ? 27.378 -4.861 -7.035 1.00 89.62 122 LEU A C 1
ATOM 886 O O . LEU A 1 122 ? 27.766 -6.008 -7.242 1.00 89.62 122 LEU A O 1
ATOM 890 N N . LYS A 1 123 ? 27.832 -3.819 -7.747 1.00 87.88 123 LYS A N 1
ATOM 891 C CA . LYS A 1 123 ? 28.740 -3.887 -8.909 1.00 87.88 123 LYS A CA 1
ATOM 892 C C . LYS A 1 123 ? 28.236 -4.768 -10.068 1.00 87.88 123 LYS A C 1
ATOM 894 O O . LYS A 1 123 ? 29.046 -5.275 -10.842 1.00 87.88 123 LYS A O 1
ATOM 899 N N . TYR A 1 124 ? 26.920 -4.911 -10.220 1.00 80.19 124 TYR A N 1
ATOM 900 C CA . TYR A 1 124 ? 26.301 -5.528 -11.396 1.00 80.19 124 TYR A CA 1
ATOM 901 C C . TYR A 1 124 ? 26.133 -4.519 -12.535 1.00 80.19 124 TYR A C 1
ATOM 903 O O . TYR A 1 124 ? 25.962 -3.320 -12.279 1.00 80.19 124 TYR A O 1
ATOM 911 N N . PRO A 1 125 ? 26.146 -4.987 -13.797 1.00 79.62 125 PRO A N 1
ATOM 912 C CA . PRO A 1 125 ? 25.732 -4.162 -14.921 1.00 79.62 125 PRO A CA 1
ATOM 913 C C . PRO A 1 125 ? 24.295 -3.662 -14.717 1.00 79.62 125 PRO A C 1
ATOM 915 O O . PRO A 1 125 ? 23.430 -4.384 -14.220 1.00 79.62 125 PRO A O 1
ATOM 918 N N . VAL A 1 126 ? 24.059 -2.402 -15.088 1.00 80.81 126 VAL A N 1
ATOM 919 C CA . VAL A 1 126 ? 22.714 -1.809 -15.103 1.00 80.81 126 VAL A CA 1
ATOM 920 C C . VAL A 1 126 ? 21.846 -2.489 -16.158 1.00 80.81 126 VAL A C 1
ATOM 922 O O . VAL A 1 126 ? 22.366 -3.037 -17.134 1.00 80.81 126 VAL A O 1
ATOM 925 N N . LEU A 1 127 ? 20.526 -2.430 -15.982 1.00 74.88 127 LEU A N 1
ATOM 926 C CA . LEU A 1 127 ? 19.607 -2.959 -16.985 1.00 74.88 127 LEU A CA 1
ATOM 927 C C . LEU A 1 127 ? 19.759 -2.189 -18.308 1.00 74.88 127 LEU A C 1
ATOM 929 O O . LEU A 1 127 ? 19.694 -0.959 -18.294 1.00 74.88 127 LEU A O 1
ATOM 933 N N . PRO A 1 128 ? 19.934 -2.885 -19.446 1.00 71.94 128 PRO A N 1
ATOM 934 C CA . PRO A 1 128 ? 20.089 -2.236 -20.746 1.00 71.94 128 PRO A CA 1
ATOM 935 C C . PRO A 1 128 ? 18.791 -1.589 -21.256 1.00 71.94 128 PRO A C 1
ATOM 937 O O . PRO A 1 128 ? 18.867 -0.605 -21.983 1.00 71.94 128 PRO A O 1
ATOM 940 N N . HIS A 1 129 ? 17.626 -2.111 -20.851 1.00 77.12 129 HIS A N 1
ATOM 941 C CA . HIS A 1 129 ? 16.297 -1.670 -21.299 1.00 77.12 129 HIS A CA 1
ATOM 942 C C . HIS A 1 129 ? 15.302 -1.560 -20.126 1.00 77.12 129 HIS A C 1
ATOM 944 O O . HIS A 1 129 ? 14.415 -2.408 -19.978 1.00 77.12 129 HIS A O 1
ATOM 950 N N . PRO A 1 130 ? 15.452 -0.563 -19.234 1.00 76.88 130 PRO A N 1
ATOM 951 C CA . PRO A 1 130 ? 14.580 -0.390 -18.067 1.00 76.88 130 PRO A CA 1
ATOM 952 C C . PRO A 1 130 ? 13.097 -0.182 -18.429 1.00 76.88 130 PRO A C 1
ATOM 954 O O . PRO A 1 130 ? 12.216 -0.539 -17.645 1.00 76.88 130 PRO A O 1
ATOM 957 N N . GLU A 1 131 ? 12.808 0.339 -19.620 1.00 80.62 131 GLU A N 1
ATOM 958 C CA . GLU A 1 131 ? 11.465 0.587 -20.148 1.00 80.62 131 GLU A CA 1
ATOM 959 C C . GLU A 1 131 ? 10.623 -0.684 -20.317 1.00 80.62 131 GLU A C 1
ATOM 961 O O . GLU A 1 131 ? 9.395 -0.629 -20.220 1.00 80.62 131 GLU A O 1
ATOM 966 N N . GLN A 1 132 ? 11.262 -1.843 -20.501 1.00 80.69 132 GLN A N 1
ATOM 967 C CA . GLN A 1 132 ? 10.563 -3.124 -20.646 1.00 80.69 132 GLN A CA 1
ATOM 968 C C . GLN A 1 132 ? 9.862 -3.545 -19.347 1.00 80.69 132 GLN A C 1
ATOM 970 O O . GLN A 1 132 ? 8.882 -4.287 -19.374 1.00 80.69 132 GLN A O 1
ATOM 975 N N . LEU A 1 133 ? 10.304 -3.010 -18.203 1.00 82.19 133 LEU A N 1
ATOM 976 C CA . LEU A 1 133 ? 9.735 -3.317 -16.893 1.00 82.19 133 LEU A CA 1
ATOM 977 C C . LEU A 1 133 ? 8.473 -2.497 -16.570 1.00 82.19 133 LEU A C 1
ATOM 979 O O . LEU A 1 133 ? 7.796 -2.780 -15.578 1.00 82.19 133 LEU A O 1
ATOM 983 N N . LEU A 1 134 ? 8.125 -1.503 -17.396 1.00 85.81 134 LEU A N 1
ATOM 984 C CA . LEU A 1 134 ? 7.000 -0.597 -17.141 1.00 85.81 134 LEU A CA 1
ATOM 985 C C . LEU A 1 134 ? 5.662 -1.343 -17.022 1.00 85.81 134 LEU A C 1
ATOM 987 O O . LEU A 1 134 ? 4.867 -1.048 -16.128 1.00 85.81 134 LEU A O 1
ATOM 991 N N . GLY A 1 135 ? 5.420 -2.334 -17.888 1.00 86.06 135 GLY A N 1
ATOM 992 C CA . GLY A 1 135 ? 4.190 -3.133 -17.857 1.00 86.06 135 GLY A CA 1
ATOM 993 C C . GLY A 1 135 ? 4.001 -3.867 -16.525 1.00 86.06 135 GLY A C 1
ATOM 994 O O . GLY A 1 135 ? 2.903 -3.880 -15.964 1.00 86.06 135 GLY A O 1
ATOM 995 N N . TYR A 1 136 ? 5.091 -4.396 -15.966 1.00 84.62 136 TYR A N 1
ATOM 996 C CA . TYR A 1 136 ? 5.093 -5.055 -14.660 1.00 84.62 136 TYR A CA 1
ATOM 997 C C . TYR A 1 136 ? 4.869 -4.067 -13.515 1.00 84.62 136 TYR A C 1
ATOM 999 O O . TYR A 1 136 ? 4.102 -4.351 -12.593 1.00 84.62 136 TYR A O 1
ATOM 1007 N N . GLY A 1 137 ? 5.476 -2.882 -13.607 1.00 88.38 137 GLY A N 1
ATOM 1008 C CA . GLY A 1 137 ? 5.234 -1.777 -12.684 1.00 88.38 137 GLY A CA 1
ATOM 1009 C C . GLY A 1 137 ? 3.759 -1.399 -12.594 1.00 88.38 137 GLY A C 1
ATOM 1010 O O . GLY A 1 137 ? 3.195 -1.331 -11.501 1.00 88.38 137 GLY A O 1
ATOM 1011 N N . ILE A 1 138 ? 3.102 -1.242 -13.747 1.00 91.56 138 ILE A N 1
ATOM 1012 C CA . ILE A 1 138 ? 1.665 -0.948 -13.824 1.00 91.56 138 ILE A CA 1
ATOM 1013 C C . ILE A 1 138 ? 0.844 -2.072 -13.181 1.00 91.56 138 ILE A C 1
ATOM 1015 O O . ILE A 1 138 ? -0.032 -1.790 -12.361 1.00 91.56 138 ILE A O 1
ATOM 1019 N N . ALA A 1 139 ? 1.135 -3.337 -13.500 1.00 89.38 139 ALA A N 1
ATOM 1020 C CA . ALA A 1 139 ? 0.422 -4.476 -12.921 1.00 89.38 139 ALA A CA 1
ATOM 1021 C C . ALA A 1 139 ? 0.530 -4.505 -11.384 1.00 89.38 139 ALA A C 1
ATOM 1023 O O . ALA A 1 139 ? -0.479 -4.669 -10.692 1.00 89.38 139 ALA A O 1
ATOM 1024 N N . LEU A 1 140 ? 1.729 -4.272 -10.841 1.00 90.06 140 LEU A N 1
ATOM 1025 C CA . LEU A 1 140 ? 1.965 -4.210 -9.397 1.00 90.06 140 LEU A CA 1
ATOM 1026 C C . LEU A 1 140 ? 1.250 -3.028 -8.733 1.00 90.06 140 LEU A C 1
ATOM 1028 O O . LEU A 1 140 ? 0.697 -3.193 -7.645 1.00 90.06 140 LEU A O 1
ATOM 1032 N N . VAL A 1 141 ? 1.200 -1.861 -9.383 1.00 93.50 141 VAL A N 1
ATOM 1033 C CA . VAL A 1 141 ? 0.421 -0.708 -8.896 1.00 93.50 141 VAL A CA 1
ATOM 1034 C C . VAL A 1 141 ? -1.072 -1.029 -8.858 1.00 93.50 141 VAL A C 1
ATOM 1036 O O . VAL A 1 141 ? -1.738 -0.741 -7.866 1.00 93.50 141 VAL A O 1
ATOM 1039 N N . VAL A 1 142 ? -1.615 -1.658 -9.902 1.00 94.62 142 VAL A N 1
ATOM 1040 C CA . VAL A 1 142 ? -3.035 -2.042 -9.923 1.00 94.62 142 VAL A CA 1
ATOM 1041 C C . VAL A 1 142 ? -3.345 -3.007 -8.779 1.00 94.62 142 VAL A C 1
ATOM 1043 O O . VAL A 1 142 ? -4.298 -2.788 -8.030 1.00 94.62 142 VAL A O 1
ATOM 1046 N N . VAL A 1 143 ? -2.520 -4.040 -8.593 1.00 92.62 143 VAL A N 1
ATOM 1047 C CA . VAL A 1 143 ? -2.687 -5.008 -7.500 1.00 92.62 143 VAL A CA 1
ATOM 1048 C C . VAL A 1 143 ? -2.579 -4.328 -6.134 1.00 92.62 143 VAL A C 1
ATOM 1050 O O . VAL A 1 143 ? -3.432 -4.565 -5.274 1.00 92.62 143 VAL A O 1
ATOM 1053 N N . SER A 1 144 ? -1.586 -3.456 -5.931 1.00 90.31 144 SER A N 1
ATOM 1054 C CA . SER A 1 144 ? -1.390 -2.755 -4.656 1.00 90.31 144 SER A CA 1
ATOM 1055 C C . SER A 1 144 ? -2.596 -1.885 -4.301 1.00 90.31 144 SER A C 1
ATOM 1057 O O . SER A 1 144 ? -3.120 -1.984 -3.188 1.00 90.31 144 SER A O 1
ATOM 1059 N N . VAL A 1 145 ? -3.113 -1.120 -5.268 1.00 94.50 145 VAL A N 1
ATOM 1060 C CA . VAL A 1 145 ? -4.293 -0.266 -5.096 1.00 94.50 145 VAL A CA 1
ATOM 1061 C C . VAL A 1 145 ? -5.538 -1.104 -4.809 1.00 94.50 145 VAL A C 1
ATOM 1063 O O . VAL A 1 145 ? -6.277 -0.788 -3.877 1.00 94.50 145 VAL A O 1
ATOM 1066 N N . VAL A 1 146 ? -5.770 -2.193 -5.548 1.00 95.88 146 VAL A N 1
ATOM 1067 C CA . VAL A 1 146 ? -6.938 -3.067 -5.335 1.00 95.88 146 VAL A CA 1
ATOM 1068 C C . VAL A 1 146 ? -6.915 -3.692 -3.940 1.00 95.88 146 VAL A C 1
ATOM 1070 O O . VAL A 1 146 ? -7.924 -3.643 -3.229 1.00 95.88 146 VAL A O 1
ATOM 1073 N N . VAL A 1 147 ? -5.772 -4.237 -3.514 1.00 92.88 147 VAL A N 1
ATOM 1074 C CA . VAL A 1 147 ? -5.637 -4.839 -2.179 1.00 92.88 147 VAL A CA 1
ATOM 1075 C C . VAL A 1 147 ? -5.789 -3.783 -1.084 1.00 92.88 147 VAL A C 1
ATOM 1077 O O . VAL A 1 147 ? -6.487 -4.021 -0.091 1.00 92.88 147 VAL A O 1
ATOM 1080 N N . TYR A 1 148 ? -5.206 -2.597 -1.267 1.00 92.56 148 TYR A N 1
ATOM 1081 C CA . TYR A 1 148 ? -5.356 -1.486 -0.330 1.00 92.56 148 TYR A CA 1
ATOM 1082 C C . TYR A 1 148 ? -6.825 -1.050 -0.198 1.00 92.56 148 TYR A C 1
ATOM 1084 O O . TYR A 1 148 ? -7.350 -0.989 0.917 1.00 92.56 148 TYR A O 1
ATOM 1092 N N . LEU A 1 149 ? -7.536 -0.840 -1.311 1.00 95.62 149 LEU A N 1
ATOM 1093 C CA . LEU A 1 149 ? -8.955 -0.470 -1.297 1.00 95.62 149 LEU A CA 1
ATOM 1094 C C . LEU A 1 149 ? -9.818 -1.547 -0.630 1.00 95.62 149 LEU A C 1
ATOM 1096 O O . LEU A 1 149 ? -10.669 -1.225 0.203 1.00 95.62 149 LEU A O 1
ATOM 1100 N N . ALA A 1 150 ? -9.576 -2.826 -0.931 1.00 93.56 150 ALA A N 1
ATOM 1101 C CA . ALA A 1 150 ? -10.261 -3.934 -0.271 1.00 93.56 150 ALA A CA 1
ATOM 1102 C C . ALA A 1 150 ? -10.017 -3.924 1.249 1.00 93.56 150 ALA A C 1
ATOM 1104 O O . ALA A 1 150 ? -10.959 -4.084 2.032 1.00 93.56 150 ALA A O 1
ATOM 1105 N N . THR A 1 151 ? -8.777 -3.661 1.670 1.00 92.88 151 THR A N 1
ATOM 1106 C CA . THR A 1 151 ? -8.381 -3.566 3.082 1.00 92.88 151 THR A CA 1
ATOM 1107 C C . THR A 1 151 ? -9.099 -2.418 3.790 1.00 92.88 151 THR A C 1
ATOM 1109 O O . THR A 1 151 ? -9.695 -2.629 4.851 1.00 92.88 151 THR A O 1
ATOM 1112 N N . VAL A 1 152 ? -9.126 -1.226 3.185 1.00 91.62 152 VAL A N 1
ATOM 1113 C CA . VAL A 1 152 ? -9.847 -0.053 3.710 1.00 91.62 152 VAL A CA 1
ATOM 1114 C C . VAL A 1 152 ? -11.343 -0.345 3.827 1.00 91.62 152 VAL A C 1
ATOM 1116 O O . VAL A 1 152 ? -11.940 -0.119 4.881 1.00 91.62 152 VAL A O 1
ATOM 1119 N N . LEU A 1 153 ? -11.961 -0.899 2.779 1.00 92.94 153 LEU A N 1
ATOM 1120 C CA . LEU A 1 153 ? -13.391 -1.219 2.767 1.00 92.94 153 LEU A CA 1
ATOM 1121 C C . LEU A 1 153 ? -13.761 -2.233 3.855 1.00 92.94 153 LEU A C 1
ATOM 1123 O O . LEU A 1 153 ? -14.767 -2.057 4.551 1.00 92.94 153 LEU A O 1
ATOM 1127 N N . LEU A 1 154 ? -12.953 -3.282 4.028 1.00 90.31 154 LEU A N 1
ATOM 1128 C CA . LEU A 1 154 ? -13.148 -4.284 5.076 1.00 90.31 154 LEU A CA 1
ATOM 1129 C C . LEU A 1 154 ? -12.968 -3.681 6.471 1.00 90.31 154 LEU A C 1
ATOM 1131 O O . LEU A 1 154 ? -13.787 -3.955 7.355 1.00 90.31 154 LEU A O 1
ATOM 1135 N N . ALA A 1 155 ? -11.953 -2.834 6.662 1.00 89.06 155 ALA A N 1
ATOM 1136 C CA . ALA A 1 155 ? -11.703 -2.162 7.931 1.00 89.06 155 ALA A CA 1
ATOM 1137 C C . ALA A 1 155 ? -12.890 -1.259 8.305 1.00 89.06 155 ALA A C 1
ATOM 1139 O O . ALA A 1 155 ? -13.467 -1.412 9.383 1.00 89.06 155 ALA A O 1
ATOM 1140 N N . VAL A 1 156 ? -13.352 -0.410 7.378 1.00 87.56 156 VAL A N 1
ATOM 1141 C CA . VAL A 1 156 ? -14.501 0.490 7.587 1.00 87.56 156 VAL A CA 1
ATOM 1142 C C . VAL A 1 156 ? -15.784 -0.293 7.869 1.00 87.56 156 VAL A C 1
ATOM 1144 O O . VAL A 1 156 ? -16.492 0.006 8.836 1.00 87.56 156 VAL A O 1
ATOM 1147 N N . ARG A 1 157 ? -16.091 -1.325 7.070 1.00 89.69 157 ARG A N 1
ATOM 1148 C CA . ARG A 1 157 ? -17.284 -2.166 7.279 1.00 89.69 157 ARG A CA 1
ATOM 1149 C C . ARG A 1 157 ? -17.267 -2.850 8.645 1.00 89.69 157 ARG A C 1
ATOM 1151 O O . ARG A 1 157 ? -18.320 -2.990 9.266 1.00 89.69 157 ARG A O 1
ATOM 1158 N N . ARG A 1 158 ? -16.096 -3.273 9.123 1.00 86.56 158 ARG A N 1
ATOM 1159 C CA . ARG A 1 158 ? -15.947 -3.959 10.412 1.00 86.56 158 ARG A CA 1
ATOM 1160 C C . ARG A 1 158 ? -16.092 -3.003 11.595 1.00 86.56 158 ARG A C 1
ATOM 1162 O O . ARG A 1 158 ? -16.835 -3.327 12.524 1.00 86.56 158 ARG A O 1
ATOM 1169 N N . THR A 1 159 ? -15.500 -1.814 11.511 1.00 83.75 159 THR A N 1
ATOM 1170 C CA . THR A 1 159 ? -15.647 -0.759 12.526 1.00 83.75 159 THR A CA 1
ATOM 1171 C C . THR A 1 159 ? -17.097 -0.290 12.639 1.00 83.75 159 THR A C 1
ATOM 1173 O O . THR A 1 159 ? -17.613 -0.154 13.748 1.00 83.75 159 THR A O 1
ATOM 1176 N N . ARG A 1 160 ? -17.805 -0.141 11.506 1.00 84.94 160 ARG A N 1
ATOM 1177 C CA . ARG A 1 160 ? -19.244 0.191 11.487 1.00 84.94 160 ARG A CA 1
ATOM 1178 C C . ARG A 1 160 ? -20.124 -0.870 12.157 1.00 84.94 160 ARG A C 1
ATOM 1180 O O . ARG A 1 160 ? -21.196 -0.543 12.646 1.00 84.94 160 ARG A O 1
ATOM 1187 N N . ARG A 1 161 ? -19.674 -2.128 12.217 1.00 86.50 161 ARG A N 1
ATOM 1188 C CA . ARG A 1 161 ? -20.369 -3.237 12.900 1.00 86.50 161 ARG A CA 1
ATOM 1189 C C . ARG A 1 161 ? -19.984 -3.380 14.380 1.00 86.50 161 ARG A C 1
ATOM 1191 O O . ARG A 1 161 ? -20.317 -4.394 14.987 1.00 86.50 161 ARG A O 1
ATOM 1198 N N . GLY A 1 162 ? -19.240 -2.426 14.949 1.00 76.81 162 GLY A N 1
ATOM 1199 C CA . GLY A 1 162 ? -18.795 -2.467 16.348 1.00 76.81 162 GLY A CA 1
ATOM 1200 C C . GLY A 1 162 ? -17.807 -3.598 16.660 1.00 76.81 162 GLY A C 1
ATOM 1201 O O . GLY A 1 162 ? -17.652 -3.979 17.818 1.00 76.81 162 GLY A O 1
ATOM 1202 N N . ARG A 1 163 ? -17.155 -4.172 15.639 1.00 80.44 163 ARG A N 1
ATOM 1203 C CA . ARG A 1 163 ? -16.177 -5.259 15.792 1.00 80.44 163 ARG A CA 1
ATOM 1204 C C . ARG A 1 163 ? -14.751 -4.709 15.761 1.00 80.44 163 ARG A C 1
ATOM 1206 O O . ARG A 1 163 ? -14.483 -3.770 15.023 1.00 80.44 163 ARG A O 1
ATOM 1213 N N . ARG A 1 164 ? -13.836 -5.361 16.494 1.00 79.00 164 ARG A N 1
ATOM 1214 C CA . ARG A 1 164 ? -12.395 -5.038 16.498 1.00 79.00 164 ARG A CA 1
ATOM 1215 C C . ARG A 1 164 ? -11.822 -5.096 15.083 1.00 79.00 164 ARG A C 1
ATOM 1217 O O . ARG A 1 164 ? -11.963 -6.145 14.437 1.00 79.00 164 ARG A O 1
ATOM 1224 N N . ALA A 1 165 ? -11.214 -4.013 14.612 1.00 83.56 165 ALA A N 1
ATOM 1225 C CA . ALA A 1 165 ? -10.745 -3.871 13.233 1.00 83.56 165 ALA A CA 1
ATOM 1226 C C . ALA A 1 165 ? -9.219 -3.957 13.078 1.00 83.56 165 ALA A C 1
ATOM 1228 O O . ALA A 1 165 ? -8.760 -4.113 11.947 1.00 83.56 165 ALA A O 1
ATOM 1229 N N . PHE A 1 166 ? -8.445 -3.965 14.171 1.00 84.50 166 PHE A N 1
ATOM 1230 C CA . PHE A 1 166 ? -6.980 -3.869 14.096 1.00 84.50 166 PHE A CA 1
ATOM 1231 C C . PHE A 1 166 ? -6.285 -4.988 13.303 1.00 84.50 166 PHE A C 1
ATOM 1233 O O . PHE A 1 166 ? -5.242 -4.757 12.702 1.00 84.50 166 PHE A O 1
ATOM 1240 N N . TRP A 1 167 ? -6.859 -6.195 13.259 1.00 84.75 167 TRP A N 1
ATOM 1241 C CA . TRP A 1 167 ? -6.307 -7.306 12.472 1.00 84.75 167 TRP A CA 1
ATOM 1242 C C . TRP A 1 167 ? -6.508 -7.138 10.960 1.00 84.75 167 TRP A C 1
ATOM 1244 O O . TRP A 1 167 ? -5.835 -7.808 10.182 1.00 84.75 167 TRP A O 1
ATOM 1254 N N . VAL A 1 168 ? -7.444 -6.284 10.524 1.00 90.00 168 VAL A N 1
ATOM 1255 C CA . VAL A 1 168 ? -7.787 -6.149 9.100 1.00 90.00 168 VAL A CA 1
ATOM 1256 C C . VAL A 1 168 ? -6.640 -5.531 8.296 1.00 90.00 168 VAL A C 1
ATOM 1258 O O . VAL A 1 168 ? -6.273 -6.139 7.294 1.00 90.00 168 VAL A O 1
ATOM 1261 N N . PRO A 1 169 ? -6.021 -4.405 8.711 1.00 85.56 169 PRO A N 1
ATOM 1262 C CA . PRO A 1 169 ? -4.842 -3.878 8.026 1.00 85.56 169 PRO A CA 1
ATOM 1263 C C . PRO A 1 169 ? -3.677 -4.869 7.980 1.00 85.56 169 PRO A C 1
ATOM 1265 O O . PRO A 1 169 ? -3.016 -4.982 6.953 1.00 85.56 169 PRO A O 1
ATOM 1268 N N . LEU A 1 170 ? -3.460 -5.631 9.059 1.00 89.81 170 LEU A N 1
ATOM 1269 C CA . LEU A 1 170 ? -2.397 -6.636 9.099 1.00 89.81 170 LEU A CA 1
ATOM 1270 C C . LEU A 1 170 ? -2.647 -7.758 8.083 1.00 89.81 170 LEU A C 1
ATOM 1272 O O . LEU A 1 170 ? -1.754 -8.117 7.324 1.00 89.81 170 LEU A O 1
ATOM 1276 N N . LEU A 1 171 ? -3.876 -8.277 8.024 1.00 91.50 171 LEU A N 1
ATOM 1277 C CA . LEU A 1 171 ? -4.253 -9.281 7.031 1.00 91.50 171 LEU A CA 1
ATOM 1278 C C . LEU A 1 171 ? -4.168 -8.722 5.604 1.00 91.50 171 LEU A C 1
ATOM 1280 O O . LEU A 1 171 ? -3.705 -9.417 4.707 1.00 91.50 171 LEU A O 1
ATOM 1284 N N . GLY A 1 172 ? -4.570 -7.464 5.404 1.00 89.12 172 GLY A N 1
ATOM 1285 C CA . GLY A 1 172 ? -4.428 -6.761 4.131 1.00 89.12 172 GLY A CA 1
ATOM 1286 C C . GLY A 1 172 ? -2.976 -6.681 3.665 1.00 89.12 172 GLY A C 1
ATOM 1287 O O . GLY A 1 172 ? -2.695 -6.955 2.502 1.00 89.12 172 GLY A O 1
ATOM 1288 N N . PHE A 1 173 ? -2.045 -6.405 4.583 1.00 89.06 173 PHE A N 1
ATOM 1289 C CA . PHE A 1 173 ? -0.611 -6.424 4.293 1.00 89.06 173 PHE A CA 1
ATOM 1290 C C . PHE A 1 173 ? -0.115 -7.818 3.894 1.00 89.06 173 PHE A C 1
ATOM 1292 O O . PHE A 1 173 ? 0.606 -7.948 2.909 1.00 89.06 173 PHE A O 1
ATOM 1299 N N . VAL A 1 174 ? -0.539 -8.869 4.605 1.00 94.19 174 VAL A N 1
ATOM 1300 C CA . VAL A 1 174 ? -0.191 -10.255 4.247 1.00 94.19 174 VAL A CA 1
ATOM 1301 C C . VAL A 1 174 ? -0.706 -10.602 2.848 1.00 94.19 174 VAL A C 1
ATOM 1303 O O . VAL A 1 174 ? 0.041 -11.139 2.035 1.00 94.19 174 VAL A O 1
ATOM 1306 N N . VAL A 1 175 ? -1.955 -10.252 2.531 1.00 92.75 175 VAL A N 1
ATOM 1307 C CA . VAL A 1 175 ? -2.535 -10.476 1.197 1.00 92.75 175 VAL A CA 1
ATOM 1308 C C . VAL A 1 175 ? -1.782 -9.687 0.127 1.00 92.75 175 VAL A C 1
ATOM 1310 O O . VAL A 1 175 ? -1.490 -10.238 -0.929 1.00 92.75 175 VAL A O 1
ATOM 1313 N N . TYR A 1 176 ? -1.431 -8.429 0.399 1.00 90.06 176 TYR A N 1
ATOM 1314 C CA . TYR A 1 176 ? -0.641 -7.598 -0.510 1.00 90.06 176 TYR A CA 1
ATOM 1315 C C . TYR A 1 176 ? 0.726 -8.225 -0.796 1.00 90.06 176 TYR A C 1
ATOM 1317 O O . TYR A 1 176 ? 1.125 -8.344 -1.955 1.00 90.06 176 TYR A O 1
ATOM 1325 N N . PHE A 1 177 ? 1.417 -8.672 0.252 1.00 91.69 177 PHE A N 1
ATOM 1326 C CA . PHE A 1 177 ? 2.709 -9.333 0.131 1.00 91.69 177 PHE A CA 1
ATOM 1327 C C . PHE A 1 177 ? 2.607 -10.607 -0.718 1.00 91.69 177 PHE A C 1
ATOM 1329 O O . PHE A 1 177 ? 3.349 -10.761 -1.685 1.00 91.69 177 PHE A O 1
ATOM 1336 N N . LEU A 1 178 ? 1.636 -11.478 -0.426 1.00 94.00 178 LEU A N 1
ATOM 1337 C CA . LEU A 1 178 ? 1.415 -12.707 -1.194 1.00 94.00 178 LEU A CA 1
ATOM 1338 C C . LEU A 1 178 ? 1.037 -12.428 -2.653 1.00 94.00 178 LEU A C 1
ATOM 1340 O O . LEU A 1 178 ? 1.547 -13.094 -3.549 1.00 94.00 178 LEU A O 1
ATOM 1344 N N . ALA A 1 179 ? 0.183 -11.434 -2.906 1.00 90.44 179 ALA A N 1
ATOM 1345 C CA . ALA A 1 179 ? -0.189 -11.035 -4.260 1.00 90.44 179 ALA A CA 1
ATOM 1346 C C . ALA A 1 179 ? 1.023 -10.510 -5.045 1.00 90.44 179 ALA A C 1
ATOM 1348 O O . ALA A 1 179 ? 1.198 -10.850 -6.210 1.00 90.44 179 ALA A O 1
ATOM 1349 N N . THR A 1 180 ? 1.893 -9.741 -4.388 1.00 87.06 180 THR A N 1
ATOM 1350 C CA . THR A 1 180 ? 3.134 -9.224 -4.980 1.00 87.06 180 THR A CA 1
ATOM 1351 C C . THR A 1 180 ? 4.083 -10.364 -5.349 1.00 87.06 180 THR A C 1
ATOM 1353 O O . THR A 1 180 ? 4.595 -10.403 -6.466 1.00 87.06 180 THR A O 1
ATOM 1356 N N . VAL A 1 181 ? 4.270 -11.331 -4.444 1.00 90.56 181 VAL A N 1
ATOM 1357 C CA . VAL A 1 181 ? 5.074 -12.536 -4.702 1.00 90.56 181 VAL A CA 1
ATOM 1358 C C . VAL A 1 181 ? 4.487 -13.351 -5.855 1.00 90.56 181 VAL A C 1
ATOM 1360 O O . VAL A 1 181 ? 5.228 -13.767 -6.739 1.00 90.56 181 VAL A O 1
ATOM 1363 N N . ALA A 1 182 ? 3.167 -13.545 -5.895 1.00 89.62 182 ALA A N 1
ATOM 1364 C CA . ALA A 1 182 ? 2.511 -14.278 -6.974 1.00 89.62 182 ALA A CA 1
ATOM 1365 C C . ALA A 1 182 ? 2.710 -13.600 -8.339 1.00 89.62 182 ALA A C 1
ATOM 1367 O O . ALA A 1 182 ? 3.063 -14.276 -9.303 1.00 89.62 182 ALA A O 1
ATOM 1368 N N . VAL A 1 183 ? 2.551 -12.273 -8.417 1.00 87.81 183 VAL A N 1
ATOM 1369 C CA . VAL A 1 183 ? 2.838 -11.507 -9.642 1.00 87.81 183 VAL A CA 1
ATOM 1370 C C . VAL A 1 183 ? 4.301 -11.672 -10.045 1.00 87.81 183 VAL A C 1
ATOM 1372 O O . VAL A 1 183 ? 4.573 -11.947 -11.208 1.00 87.81 183 VAL A O 1
ATOM 1375 N N . MET A 1 184 ? 5.237 -11.587 -9.096 1.00 82.88 184 MET A N 1
ATOM 1376 C CA . MET A 1 184 ? 6.660 -11.790 -9.381 1.00 82.88 184 MET A CA 1
ATOM 1377 C C . MET A 1 184 ? 6.943 -13.194 -9.935 1.00 82.88 184 MET A C 1
ATOM 1379 O O . MET A 1 184 ? 7.664 -13.324 -10.918 1.00 82.88 184 MET A O 1
ATOM 1383 N N . ILE A 1 185 ? 6.345 -14.242 -9.360 1.00 86.12 185 ILE A N 1
ATOM 1384 C CA . ILE A 1 185 ? 6.488 -15.618 -9.864 1.00 86.12 185 ILE A CA 1
ATOM 1385 C C . ILE A 1 185 ? 5.986 -15.720 -11.306 1.00 86.12 185 ILE A C 1
ATOM 1387 O O . ILE A 1 185 ? 6.667 -16.312 -12.139 1.00 86.12 185 ILE A O 1
ATOM 1391 N N . VAL A 1 186 ? 4.822 -15.133 -11.607 1.00 86.31 186 VAL A N 1
ATOM 1392 C CA . VAL A 1 186 ? 4.273 -15.128 -12.971 1.00 86.31 186 VAL A CA 1
ATOM 1393 C C . VAL A 1 186 ? 5.238 -14.440 -13.931 1.00 86.31 186 VAL A C 1
ATOM 1395 O O . VAL A 1 186 ? 5.552 -15.024 -14.959 1.00 86.31 186 VAL A O 1
ATOM 1398 N N . ILE A 1 187 ? 5.771 -13.268 -13.568 1.00 81.50 187 ILE A N 1
ATOM 1399 C CA . ILE A 1 187 ? 6.736 -12.526 -14.394 1.00 81.50 187 ILE A CA 1
ATOM 1400 C C . ILE A 1 187 ? 7.959 -13.388 -14.708 1.00 81.50 187 ILE A C 1
ATOM 1402 O O . ILE A 1 187 ? 8.307 -13.556 -15.872 1.00 81.50 187 ILE A O 1
ATOM 1406 N N . VAL A 1 188 ? 8.575 -13.984 -13.684 1.00 80.00 188 VAL A N 1
ATOM 1407 C CA . VAL A 1 188 ? 9.762 -14.839 -13.848 1.00 80.00 188 VAL A CA 1
ATOM 1408 C C . VAL A 1 188 ? 9.458 -16.070 -14.703 1.00 80.00 188 VAL A C 1
ATOM 1410 O O . VAL A 1 188 ? 10.307 -16.502 -15.477 1.00 80.00 188 VAL A O 1
ATOM 1413 N N . ALA A 1 189 ? 8.262 -16.644 -14.574 1.00 82.56 189 ALA A N 1
ATOM 1414 C CA . ALA A 1 189 ? 7.861 -17.816 -15.345 1.00 82.56 189 ALA A CA 1
ATOM 1415 C C . ALA A 1 189 ? 7.563 -17.492 -16.818 1.00 82.56 189 ALA A C 1
ATOM 1417 O O . ALA A 1 189 ? 7.726 -18.363 -17.670 1.00 82.56 189 ALA A O 1
ATOM 1418 N N . THR A 1 190 ? 7.108 -16.271 -17.121 1.00 80.25 190 THR A N 1
ATOM 1419 C CA . THR A 1 190 ? 6.731 -15.861 -18.483 1.00 80.25 190 THR A CA 1
ATOM 1420 C C . THR A 1 190 ? 7.831 -15.118 -19.236 1.00 80.25 190 THR A C 1
ATOM 1422 O O . THR A 1 190 ? 7.774 -15.058 -20.461 1.00 80.25 190 THR A O 1
ATOM 1425 N N . ASP A 1 191 ? 8.810 -14.544 -18.533 1.00 76.81 191 ASP A N 1
ATOM 1426 C CA . ASP A 1 191 ? 9.851 -13.692 -19.112 1.00 76.81 191 ASP A CA 1
ATOM 1427 C C . ASP A 1 191 ? 11.236 -14.346 -19.000 1.00 7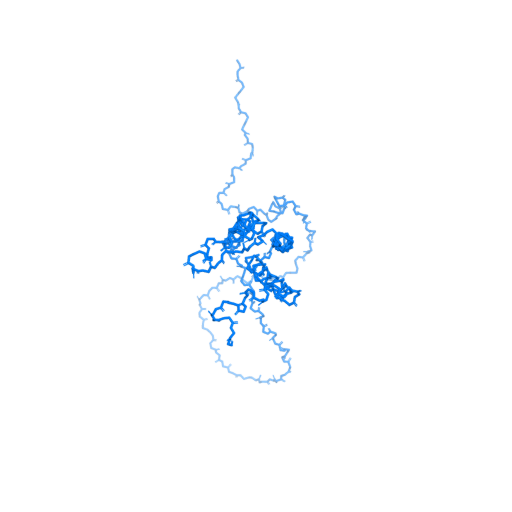6.81 191 ASP A C 1
ATOM 1429 O O . ASP A 1 191 ? 11.890 -14.334 -17.951 1.00 76.81 191 ASP A O 1
ATOM 1433 N N . GLU A 1 192 ? 11.706 -14.911 -20.116 1.00 75.12 192 GLU A N 1
ATOM 1434 C CA . GLU A 1 192 ? 13.015 -15.565 -20.184 1.00 75.12 192 GLU A CA 1
ATOM 1435 C C . GLU A 1 192 ? 14.184 -14.604 -19.926 1.00 75.12 192 GLU A C 1
ATOM 1437 O O . GLU A 1 192 ? 15.210 -15.031 -19.386 1.00 75.12 192 GLU A O 1
ATOM 1442 N N . GLN A 1 193 ? 14.046 -13.319 -20.273 1.00 70.31 193 GLN A N 1
ATOM 1443 C CA . GLN A 1 193 ? 15.099 -12.321 -20.073 1.00 70.31 193 GLN A CA 1
ATOM 1444 C C . GLN A 1 193 ? 15.230 -11.970 -18.592 1.00 70.31 193 GLN A C 1
ATOM 1446 O O . GLN A 1 193 ? 16.340 -11.939 -18.053 1.00 70.31 193 GLN A O 1
ATOM 1451 N N . PHE A 1 194 ? 14.101 -11.787 -17.907 1.00 67.81 194 PHE A N 1
ATOM 1452 C CA . PHE A 1 194 ? 14.092 -11.545 -16.467 1.00 67.81 194 PHE A CA 1
ATOM 1453 C C . PHE A 1 194 ? 14.571 -12.780 -15.684 1.00 67.81 194 PHE A C 1
ATOM 1455 O O . PHE A 1 194 ? 15.377 -12.667 -14.756 1.00 67.81 194 PHE A O 1
ATOM 1462 N N . ALA A 1 195 ? 14.174 -13.983 -16.113 1.00 74.25 195 ALA A N 1
ATOM 1463 C CA . ALA A 1 195 ? 14.691 -15.233 -15.559 1.00 74.25 195 ALA A CA 1
ATOM 1464 C C . ALA A 1 195 ? 16.201 -15.418 -15.811 1.00 74.25 195 ALA A C 1
ATOM 1466 O O . ALA A 1 195 ? 16.909 -15.982 -14.972 1.00 74.25 195 ALA A O 1
ATOM 1467 N N . ALA A 1 196 ? 16.728 -14.968 -16.955 1.00 71.50 196 ALA A N 1
ATOM 1468 C CA . ALA A 1 196 ? 18.165 -14.973 -17.235 1.00 71.50 196 ALA A CA 1
ATOM 1469 C C . ALA A 1 196 ? 18.925 -13.981 -16.339 1.00 71.50 196 ALA A C 1
ATOM 1471 O O . ALA A 1 196 ? 19.968 -14.343 -15.792 1.00 71.50 196 ALA A O 1
ATOM 1472 N N . LEU A 1 197 ? 18.376 -12.781 -16.114 1.00 69.25 197 LEU A N 1
ATOM 1473 C CA . LEU A 1 197 ? 18.938 -11.798 -15.185 1.00 69.25 197 LEU A CA 1
ATOM 1474 C C . LEU A 1 197 ? 19.023 -12.366 -13.762 1.00 69.25 197 LEU A C 1
ATOM 1476 O O . LEU A 1 197 ? 20.085 -12.304 -13.149 1.00 69.25 197 LEU A O 1
ATOM 1480 N N . LEU A 1 198 ? 17.953 -12.989 -13.260 1.00 71.44 198 LEU A N 1
ATOM 1481 C CA . LEU A 1 198 ? 17.956 -13.612 -11.931 1.00 71.44 198 LEU A CA 1
ATOM 1482 C C . LEU A 1 198 ? 18.971 -14.755 -11.813 1.00 71.44 198 LEU A C 1
ATOM 1484 O O . LEU A 1 198 ? 19.655 -14.857 -10.798 1.00 71.44 198 LEU A O 1
ATOM 1488 N N . ARG A 1 199 ? 19.126 -15.575 -12.860 1.00 78.50 199 ARG A N 1
ATOM 1489 C CA . ARG A 1 199 ? 20.157 -16.629 -12.908 1.00 78.50 199 ARG A CA 1
ATOM 1490 C C . ARG A 1 199 ? 21.582 -16.075 -12.970 1.00 78.50 199 ARG A C 1
ATOM 1492 O O . ARG A 1 199 ? 22.505 -16.744 -12.518 1.00 78.50 199 ARG A O 1
ATOM 1499 N N . SER A 1 200 ? 21.766 -14.871 -13.515 1.00 69.06 200 SER A N 1
ATOM 1500 C CA . SER A 1 200 ? 23.070 -14.200 -13.565 1.00 69.06 200 SER A CA 1
ATOM 1501 C C . SER A 1 200 ? 23.516 -13.628 -12.213 1.00 69.06 200 SER A C 1
ATOM 1503 O O . SER A 1 200 ? 24.692 -13.303 -12.056 1.00 69.06 200 SER A O 1
ATOM 1505 N N . VAL A 1 201 ? 22.609 -13.545 -11.228 1.00 71.19 201 VAL A N 1
ATOM 1506 C CA . VAL A 1 201 ? 22.932 -13.170 -9.847 1.00 71.19 201 VAL A CA 1
ATOM 1507 C C . VAL A 1 201 ? 23.473 -14.411 -9.101 1.00 71.19 201 VAL A C 1
ATOM 1509 O O . VAL A 1 201 ? 22.712 -15.338 -8.811 1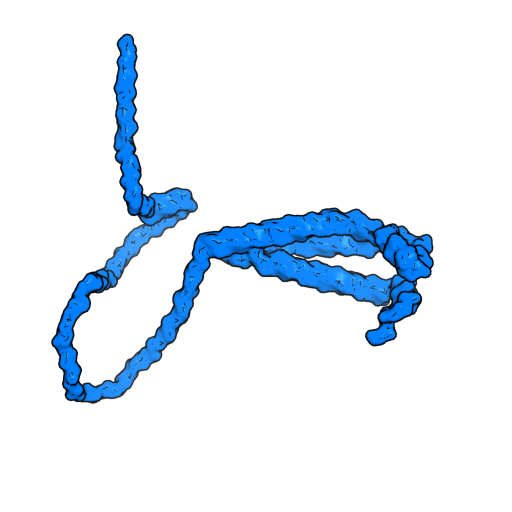.00 71.19 201 VAL A O 1
ATOM 1512 N N . PRO A 1 202 ? 24.773 -14.467 -8.751 1.00 56.16 202 PRO A N 1
ATOM 1513 C CA . PRO A 1 202 ? 25.376 -15.525 -7.950 1.00 56.16 202 PRO A CA 1
ATOM 1514 C C . PRO A 1 202 ? 24.710 -15.562 -6.570 1.00 56.16 202 PRO A C 1
ATOM 1516 O O . PRO A 1 202 ? 24.795 -14.603 -5.803 1.00 56.16 202 PRO A O 1
ATOM 1519 N N . GLY A 1 203 ? 24.034 -16.674 -6.271 1.00 62.38 203 GLY A N 1
ATOM 1520 C CA . GLY A 1 203 ? 23.315 -16.910 -5.012 1.00 62.38 203 GLY A CA 1
ATOM 1521 C C . GLY A 1 203 ? 21.816 -17.206 -5.160 1.00 62.38 203 GLY A C 1
ATOM 1522 O O . GLY A 1 203 ? 21.185 -17.560 -4.171 1.00 62.38 203 GLY A O 1
ATOM 1523 N N . GLY A 1 204 ? 21.243 -17.094 -6.367 1.00 50.66 204 GLY A N 1
ATOM 1524 C CA . GLY A 1 204 ? 19.804 -17.281 -6.620 1.00 50.66 204 GLY A CA 1
ATOM 1525 C C . GLY A 1 204 ? 19.317 -18.714 -6.883 1.00 50.66 204 GLY A C 1
ATOM 1526 O O . GLY A 1 204 ? 18.142 -18.891 -7.190 1.00 50.66 204 GLY A O 1
ATOM 1527 N N . ALA A 1 205 ? 20.177 -19.732 -6.792 1.00 43.47 205 ALA A N 1
ATOM 1528 C CA . ALA A 1 205 ? 19.782 -21.129 -6.983 1.00 43.47 205 ALA A CA 1
ATOM 1529 C C . ALA A 1 205 ? 20.478 -22.037 -5.961 1.00 43.47 205 ALA A C 1
ATOM 1531 O O . ALA A 1 205 ? 21.635 -22.421 -6.134 1.00 43.47 205 ALA A O 1
ATOM 1532 N N . GLY A 1 206 ? 19.741 -22.347 -4.898 1.00 42.19 206 GLY A N 1
ATOM 1533 C CA . GLY A 1 206 ? 19.969 -23.438 -3.958 1.00 42.19 206 GLY A CA 1
ATOM 1534 C C . GLY A 1 206 ? 18.615 -23.947 -3.504 1.00 42.19 206 GLY A C 1
ATOM 1535 O O . GLY A 1 206 ? 17.815 -23.088 -3.071 1.00 42.19 206 GLY A O 1
#

Solvent-accessible surface area (backbone atoms only — not comparable to full-atom values): 12940 Å² total; per-residue (Å²): 141,80,85,83,76,86,77,79,86,69,80,75,82,63,91,83,70,71,73,49,75,66,54,51,28,56,79,66,73,45,87,81,78,81,86,72,81,77,77,86,72,79,81,80,76,93,78,75,95,74,84,89,79,87,86,83,86,89,85,90,82,85,86,83,79,74,80,75,71,75,77,72,78,75,76,74,76,73,54,71,66,58,58,50,51,34,50,53,52,32,52,50,48,47,50,51,49,49,50,53,53,62,66,42,44,59,49,34,53,38,39,38,63,61,47,33,64,56,29,53,75,71,71,43,79,62,72,92,61,36,74,73,41,33,68,57,15,48,53,51,44,52,51,49,50,53,39,49,51,52,26,53,51,52,30,53,56,32,47,76,67,78,40,89,31,47,64,37,50,56,52,31,50,52,52,40,52,52,51,52,52,50,52,50,52,51,49,46,75,73,30,68,67,59,38,48,55,50,67,68,42,91,84,71,81,129

Radius of gyration: 33.63 Å; Cα contacts (8 Å, |Δi|>4): 102; chains: 1; bounding box: 73×91×84 Å

Sequence (206 aa):
MSDPGEPDPRPRPQYGEYASPREQAAARGLPWPPATEPTTREASSPSAWGETLRQEPGSGMPGAGRPAGHPLPARTPLSSAGLFADRLVTGFLLALATINTVTGIGPLLSIGDAINPALRALKYPVLPHPEQLLGYGIALVVVSVVVYLATVLLAVRRTRRGRRAFWVPLLGFVVYFLATVAVMIVIVATDEQFAALLRSVPGGAG

InterPro domains:
  IPR046231 Protein of unknown function DUF6264 [PF19779] (12-196)

Secondary structure (DSSP, 8-state):
----------PPPPTT-PPPHHHHHHHTTPPPPP-----------------------------------------PPPPHHHHHHHHHHHHHHHHHHHHHHHHHHHHHHTHHHHHHHHHHHTTPPPPS-GGGGHHHHHHHHHHHHHHHHHHHHHHHHHHHTT---THHHHHHHHHHHHHHHHHHHHHHHH-HHHHHHHHHSTTS--

Mean predicted aligned error: 18.74 Å

Nearest PDB structures (foldseek):
  5j0l-assembly3_F  TM=3.096E-01  e=9.040E+00  synthetic construct
  2raj-assembly1_A  TM=2.515E-01  e=8.141E+00  Homo sapiens

pLDDT: mean 73.31, std 17.96, range [35.97, 95.88]

Organism: NCBI:txid1268042